Protein AF-A0A352FR05-F1 (afdb_monomer)

Radius of gyration: 22.82 Å; Cα contacts (8 Å, |Δi|>4): 458; chains: 1; bounding box: 53×56×54 Å

Structure (mmCIF, N/CA/C/O backbone):
data_AF-A0A352FR05-F1
#
_entry.id   AF-A0A352FR05-F1
#
loop_
_atom_site.group_PDB
_atom_site.id
_atom_site.type_symbol
_atom_site.label_atom_id
_atom_site.label_alt_id
_atom_site.label_comp_id
_atom_site.label_asym_id
_atom_site.label_entity_id
_atom_site.label_seq_id
_atom_site.pdbx_PDB_ins_code
_atom_site.Cartn_x
_atom_site.Cartn_y
_atom_site.Cartn_z
_atom_site.occupancy
_atom_site.B_iso_or_equiv
_atom_site.auth_seq_id
_atom_site.auth_comp_id
_atom_site.auth_asym_id
_atom_site.auth_atom_id
_atom_site.pdbx_PDB_model_num
ATOM 1 N N . LEU A 1 1 ? 4.596 3.441 -20.688 1.00 77.31 1 LEU A N 1
ATOM 2 C CA . LEU A 1 1 ? 4.984 4.802 -21.139 1.00 77.31 1 LEU A CA 1
ATOM 3 C C . LEU A 1 1 ? 4.687 5.046 -22.620 1.00 77.31 1 LEU A C 1
ATOM 5 O O . LEU A 1 1 ? 3.961 5.992 -22.896 1.00 77.31 1 LEU A O 1
ATOM 9 N N . TYR A 1 2 ? 5.143 4.184 -23.541 1.00 81.25 2 TYR A N 1
ATOM 10 C CA . TYR A 1 2 ? 4.888 4.305 -24.991 1.00 81.25 2 TYR A CA 1
ATOM 11 C C . TYR A 1 2 ? 3.415 4.518 -25.370 1.00 81.25 2 TYR A C 1
ATOM 13 O O . TYR A 1 2 ? 3.065 5.553 -25.927 1.00 81.25 2 TYR A O 1
ATOM 21 N N . ASN A 1 3 ? 2.528 3.599 -24.969 1.00 78.00 3 ASN A N 1
ATOM 22 C CA . ASN A 1 3 ? 1.094 3.670 -25.298 1.00 78.00 3 ASN A CA 1
ATOM 23 C C . ASN A 1 3 ? 0.387 4.922 -24.749 1.00 78.00 3 ASN A C 1
ATOM 25 O O . ASN A 1 3 ? -0.663 5.309 -25.255 1.00 78.00 3 ASN A O 1
ATOM 29 N N . ASN A 1 4 ? 0.958 5.548 -23.716 1.00 75.31 4 ASN A N 1
ATOM 30 C CA . ASN A 1 4 ? 0.415 6.756 -23.106 1.00 75.31 4 ASN A CA 1
ATOM 31 C C . ASN A 1 4 ? 1.085 8.033 -23.633 1.00 75.31 4 ASN A C 1
ATOM 33 O O . ASN A 1 4 ? 0.762 9.103 -23.136 1.00 75.31 4 ASN A O 1
ATOM 37 N N . GLY A 1 5 ? 2.003 7.945 -24.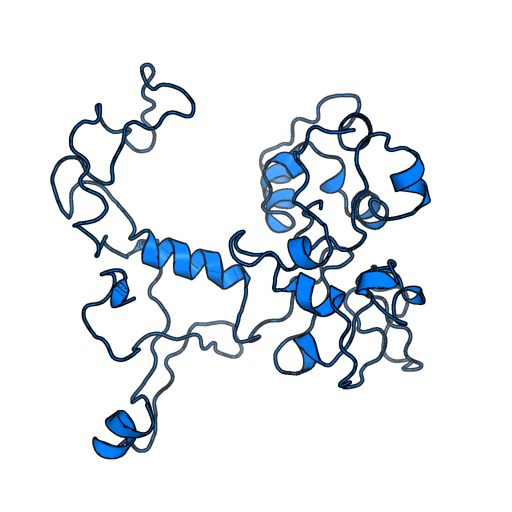604 1.00 77.06 5 GLY A N 1
ATOM 38 C CA . GLY A 1 5 ? 2.708 9.095 -25.180 1.00 77.06 5 GLY A CA 1
ATOM 39 C C . GLY A 1 5 ? 3.798 9.704 -24.290 1.00 77.06 5 GLY A C 1
ATOM 40 O O . GLY A 1 5 ? 4.388 10.705 -24.673 1.00 77.06 5 GLY A O 1
ATOM 41 N N . GLY A 1 6 ? 4.087 9.114 -23.125 1.00 78.00 6 GLY A N 1
ATOM 42 C CA . GLY A 1 6 ? 5.083 9.643 -22.181 1.00 78.00 6 GLY A CA 1
ATOM 43 C C . GLY A 1 6 ? 6.535 9.355 -22.579 1.00 78.00 6 GLY A C 1
ATOM 44 O O . GLY A 1 6 ? 7.446 10.029 -22.117 1.00 78.00 6 GLY A O 1
ATOM 45 N N . PHE A 1 7 ? 6.777 8.360 -23.440 1.00 84.94 7 PHE A N 1
ATOM 46 C CA . PHE A 1 7 ? 8.121 8.055 -23.940 1.00 84.94 7 PHE A CA 1
ATOM 47 C C . PHE A 1 7 ? 8.059 7.456 -25.353 1.00 84.94 7 PHE A C 1
ATOM 49 O O . PHE A 1 7 ? 7.277 6.529 -25.563 1.00 84.94 7 PHE A O 1
ATOM 56 N N . PRO A 1 8 ? 8.855 7.930 -26.329 1.00 85.06 8 PRO A N 1
ATOM 57 C CA . PRO A 1 8 ? 8.660 7.608 -27.747 1.00 85.06 8 PRO A CA 1
ATOM 58 C C . PRO A 1 8 ? 9.240 6.251 -28.186 1.00 85.06 8 PRO A C 1
ATOM 60 O O . PRO A 1 8 ? 9.286 5.963 -29.379 1.00 85.06 8 PRO A O 1
ATOM 63 N N . ILE A 1 9 ? 9.687 5.412 -27.250 1.00 87.50 9 ILE A N 1
ATOM 64 C CA . ILE A 1 9 ? 10.317 4.116 -27.533 1.00 87.50 9 ILE A CA 1
ATOM 65 C C . ILE A 1 9 ? 9.415 2.994 -27.025 1.00 87.50 9 ILE A C 1
ATOM 67 O O . ILE A 1 9 ? 8.914 3.060 -25.903 1.00 87.50 9 ILE A O 1
ATOM 71 N N . LYS A 1 10 ? 9.205 1.978 -27.871 1.00 85.56 10 LYS A N 1
ATOM 72 C CA . LYS A 1 10 ? 8.357 0.819 -27.564 1.00 85.56 10 LYS A CA 1
ATOM 73 C C . LYS A 1 10 ? 9.014 -0.141 -26.570 1.00 85.56 10 LYS A C 1
ATOM 75 O O . LYS A 1 10 ? 8.319 -0.657 -25.699 1.00 85.56 10 LYS A O 1
ATOM 80 N N . ASP A 1 11 ? 10.318 -0.364 -26.708 1.00 87.44 11 ASP A N 1
ATOM 81 C CA . ASP A 1 11 ? 11.090 -1.167 -25.761 1.00 87.44 11 ASP A CA 1
ATOM 82 C C . ASP A 1 11 ? 11.141 -0.460 -24.399 1.00 87.44 11 ASP A C 1
ATOM 84 O O . ASP A 1 11 ? 11.304 0.760 -24.310 1.00 87.44 11 ASP A O 1
ATOM 88 N N . THR A 1 12 ? 10.951 -1.228 -23.326 1.00 86.25 12 THR A N 1
ATOM 89 C CA . THR A 1 12 ? 10.914 -0.691 -21.966 1.00 86.25 12 THR A CA 1
ATOM 90 C C . THR A 1 12 ? 12.312 -0.264 -21.531 1.00 86.25 12 THR A C 1
ATOM 92 O O . THR A 1 12 ? 13.183 -1.108 -21.352 1.00 86.25 12 THR A O 1
ATOM 95 N N . ASN A 1 13 ? 12.497 1.036 -21.298 1.00 88.62 13 ASN A N 1
ATOM 96 C CA . ASN A 1 13 ? 13.756 1.594 -20.786 1.00 88.62 13 ASN A CA 1
ATOM 97 C C . ASN A 1 13 ? 13.711 1.935 -19.296 1.00 88.62 13 ASN A C 1
ATOM 99 O O . ASN A 1 13 ? 14.736 2.304 -18.737 1.00 88.62 13 ASN A O 1
ATOM 103 N N . PHE A 1 14 ? 12.541 1.860 -18.661 1.00 88.31 14 PHE A N 1
ATOM 104 C CA . PHE A 1 14 ? 12.373 2.267 -17.271 1.00 88.31 14 PHE A CA 1
ATOM 105 C C . PHE A 1 14 ? 11.938 1.098 -16.408 1.00 88.31 14 PHE A C 1
ATOM 107 O O . PHE A 1 14 ? 11.049 0.338 -16.793 1.00 88.31 14 PHE A O 1
ATOM 114 N N . GLY A 1 15 ? 12.550 0.987 -15.238 1.00 82.56 15 GLY A N 1
ATOM 115 C CA . GLY A 1 15 ? 12.246 -0.027 -14.243 1.00 82.56 15 GLY A CA 1
ATOM 116 C C . GLY A 1 15 ? 12.474 0.495 -12.833 1.00 82.56 15 GLY A C 1
ATOM 117 O O . GLY A 1 15 ? 12.731 1.682 -12.616 1.00 82.56 15 GLY A O 1
ATOM 118 N N . GLU A 1 16 ? 12.361 -0.412 -11.873 1.00 79.44 16 GLU A N 1
ATOM 119 C CA . GLU A 1 16 ? 12.564 -0.115 -10.461 1.00 79.44 16 GLU A CA 1
ATOM 120 C C . GLU A 1 16 ? 13.678 -0.999 -9.923 1.00 79.44 16 GLU A C 1
ATOM 122 O O . GLU A 1 16 ? 13.622 -2.224 -10.001 1.00 79.44 16 GLU A O 1
ATOM 127 N N . SER A 1 17 ? 14.723 -0.345 -9.432 1.00 83.19 17 SER A N 1
ATOM 128 C CA . SER A 1 17 ? 15.861 -0.965 -8.775 1.00 83.19 17 SER A CA 1
ATOM 129 C C . SER A 1 17 ? 16.435 0.040 -7.797 1.00 83.19 17 SER A C 1
ATOM 131 O O . SER A 1 17 ? 16.534 1.234 -8.103 1.00 83.19 17 SER A O 1
ATOM 133 N N . TYR A 1 18 ? 16.826 -0.453 -6.631 1.00 83.56 18 TYR A N 1
ATOM 134 C CA . TYR A 1 18 ? 17.282 0.372 -5.529 1.00 83.56 18 TYR A CA 1
ATOM 135 C C . TYR A 1 18 ? 18.554 -0.208 -4.927 1.00 83.56 18 TYR A C 1
ATOM 137 O O . TYR A 1 18 ? 18.727 -1.422 -4.836 1.00 83.56 18 TYR A O 1
ATOM 145 N N . SER A 1 19 ? 19.448 0.681 -4.511 1.00 86.19 19 SER A N 1
ATOM 146 C CA . SER A 1 19 ? 20.616 0.315 -3.725 1.00 86.19 19 SER A CA 1
ATOM 147 C C . SER A 1 19 ? 20.197 -0.144 -2.329 1.00 86.19 19 SER A C 1
ATOM 149 O O . SER A 1 19 ? 19.075 0.108 -1.889 1.00 86.19 19 SER A O 1
ATOM 151 N N . ALA A 1 20 ? 21.136 -0.714 -1.574 1.00 81.31 20 ALA A N 1
ATOM 152 C CA . ALA A 1 20 ? 20.924 -1.020 -0.157 1.00 81.31 20 ALA A CA 1
ATOM 153 C C . ALA A 1 20 ? 20.508 0.209 0.684 1.00 81.31 20 ALA A C 1
ATOM 155 O O . ALA A 1 20 ? 19.898 0.053 1.735 1.00 81.31 20 ALA A O 1
ATOM 156 N N . ASN A 1 21 ? 20.793 1.426 0.204 1.00 85.38 21 ASN A N 1
ATOM 157 C CA . ASN A 1 21 ? 20.420 2.683 0.857 1.00 85.38 21 ASN A CA 1
ATOM 158 C C . ASN A 1 21 ? 19.113 3.279 0.291 1.00 85.38 21 ASN A C 1
ATOM 160 O O . ASN A 1 21 ? 18.818 4.445 0.537 1.00 85.38 21 ASN A O 1
ATOM 164 N N . GLY A 1 22 ? 18.375 2.538 -0.543 1.00 80.19 22 GLY A N 1
ATOM 165 C CA . GLY A 1 22 ? 17.140 3.000 -1.186 1.00 80.19 22 GLY A CA 1
ATOM 166 C C . GLY A 1 22 ? 17.347 3.993 -2.335 1.00 80.19 22 GLY A C 1
ATOM 167 O O . GLY A 1 22 ? 16.379 4.537 -2.863 1.00 80.19 22 GLY A O 1
ATOM 168 N N . ALA A 1 23 ? 18.592 4.246 -2.754 1.00 87.56 23 ALA A N 1
ATOM 169 C CA . ALA A 1 23 ? 18.856 5.137 -3.881 1.00 87.56 23 ALA A CA 1
ATOM 170 C C . ALA A 1 23 ? 18.482 4.438 -5.198 1.00 87.56 23 ALA A C 1
ATOM 172 O O . ALA A 1 23 ? 18.858 3.279 -5.374 1.00 87.56 23 ALA A O 1
ATOM 173 N N . PRO A 1 24 ? 17.789 5.105 -6.135 1.00 86.00 24 PRO A N 1
ATOM 174 C CA . PRO A 1 24 ? 17.449 4.505 -7.419 1.00 86.00 24 PRO A CA 1
ATOM 175 C C . PRO A 1 24 ? 18.715 4.149 -8.212 1.00 86.00 24 PRO A C 1
ATOM 177 O O . PRO A 1 24 ? 19.681 4.914 -8.227 1.00 86.00 24 PRO A O 1
ATOM 180 N N . GLN A 1 25 ? 18.708 3.000 -8.882 1.00 89.94 25 GLN A N 1
ATOM 181 C CA . GLN A 1 25 ? 19.839 2.497 -9.664 1.00 89.94 25 GLN A CA 1
ATOM 182 C C . GLN A 1 25 ? 19.394 2.005 -11.038 1.00 89.94 25 GLN A C 1
ATOM 184 O O . GLN A 1 25 ? 18.281 1.507 -11.197 1.00 89.94 25 GLN A O 1
ATOM 189 N N . SER A 1 26 ? 20.291 2.111 -12.016 1.00 93.00 26 SER A N 1
ATOM 190 C CA . SER A 1 26 ? 20.104 1.491 -13.325 1.00 93.00 26 SER A CA 1
ATOM 191 C C . SER A 1 26 ? 20.546 0.030 -13.293 1.00 93.00 26 SER A C 1
ATOM 193 O O . SER A 1 26 ? 21.588 -0.305 -12.726 1.00 93.00 26 SER A O 1
ATOM 195 N N . LEU A 1 27 ? 19.783 -0.839 -13.948 1.00 91.81 27 LEU A N 1
ATOM 196 C CA . LEU A 1 27 ? 20.160 -2.225 -14.206 1.00 91.81 27 LEU A CA 1
ATOM 197 C C . LEU A 1 27 ? 20.747 -2.314 -15.610 1.00 91.81 27 LEU A C 1
ATOM 199 O O . LEU A 1 27 ? 20.107 -1.890 -16.567 1.00 91.81 27 LEU A O 1
ATOM 203 N N . VAL A 1 28 ? 21.946 -2.875 -15.754 1.00 94.94 28 VAL A N 1
ATOM 204 C CA . VAL A 1 28 ? 22.627 -3.006 -17.051 1.00 94.94 28 VAL A CA 1
ATOM 205 C C . VAL A 1 28 ? 22.877 -4.479 -17.345 1.00 94.94 28 VAL A C 1
ATOM 207 O O . VAL A 1 28 ? 23.493 -5.183 -16.548 1.00 94.94 28 VAL A O 1
ATOM 210 N N . GLN A 1 29 ? 22.420 -4.948 -18.505 1.00 93.94 29 GLN A N 1
ATOM 211 C CA . GLN A 1 29 ? 22.596 -6.332 -18.930 1.00 93.94 29 GLN A CA 1
ATOM 212 C C . GLN A 1 29 ? 24.017 -6.546 -19.468 1.00 93.94 29 GLN A C 1
ATOM 214 O O . GLN A 1 29 ? 24.437 -5.908 -20.438 1.00 93.94 29 GLN A O 1
ATOM 219 N N . ILE A 1 30 ? 24.760 -7.466 -18.851 1.00 94.81 30 ILE A N 1
ATOM 220 C CA . ILE A 1 30 ? 26.115 -7.841 -19.272 1.00 94.81 30 ILE A CA 1
ATOM 221 C C . ILE A 1 30 ? 26.188 -9.373 -19.390 1.00 94.81 30 ILE A C 1
ATOM 223 O O . ILE A 1 30 ? 25.919 -10.060 -18.404 1.00 94.81 30 ILE A O 1
ATOM 227 N N . PRO A 1 31 ? 26.545 -9.931 -20.566 1.00 95.19 31 PRO A N 1
ATOM 228 C CA . PRO A 1 31 ? 26.834 -9.242 -21.829 1.00 95.19 31 PRO A CA 1
ATOM 229 C C . PRO A 1 31 ? 25.576 -8.621 -22.454 1.00 95.19 31 PRO A C 1
ATOM 231 O O . PRO A 1 31 ? 24.458 -9.031 -22.146 1.00 95.19 31 PRO A O 1
ATOM 234 N N . GLN A 1 32 ? 25.764 -7.650 -23.353 1.00 96.62 32 GLN A N 1
ATOM 235 C CA . GLN A 1 32 ? 24.654 -7.023 -24.071 1.00 96.62 32 GLN A CA 1
ATOM 236 C C . GLN A 1 32 ? 23.891 -8.052 -24.924 1.00 96.62 32 GLN A C 1
ATOM 238 O O . GLN A 1 32 ? 24.523 -8.880 -25.586 1.00 96.62 32 GLN A O 1
ATOM 243 N N . PRO A 1 33 ? 22.547 -8.004 -24.941 1.00 95.75 33 PRO A N 1
ATOM 244 C CA . PRO A 1 33 ? 21.756 -8.990 -25.661 1.00 95.75 33 PRO A CA 1
ATOM 245 C C . PRO A 1 33 ? 21.842 -8.790 -27.177 1.00 95.75 33 PRO A C 1
ATOM 247 O O . PRO A 1 33 ? 21.852 -7.660 -27.681 1.00 95.75 33 PRO A O 1
ATOM 250 N N . THR A 1 34 ? 21.851 -9.899 -27.917 1.00 96.44 34 THR A N 1
ATOM 251 C CA . THR A 1 34 ? 21.795 -9.892 -29.384 1.00 96.44 34 THR A CA 1
ATOM 252 C C . THR A 1 34 ? 20.439 -9.385 -29.882 1.00 96.44 34 THR A C 1
ATOM 254 O O . THR A 1 34 ? 19.442 -9.386 -29.156 1.00 96.44 34 THR A O 1
ATOM 257 N N . PHE A 1 35 ? 20.363 -8.986 -31.155 1.00 94.38 35 PHE A N 1
ATOM 258 C CA . PHE A 1 35 ? 19.091 -8.590 -31.770 1.00 94.38 35 PHE A CA 1
ATOM 259 C C . PHE A 1 35 ? 18.027 -9.696 -31.677 1.00 94.38 35 PHE A C 1
ATOM 261 O O . PHE A 1 35 ? 16.870 -9.421 -31.368 1.00 94.38 35 PHE A O 1
ATOM 268 N N . GLU A 1 36 ? 18.420 -10.953 -31.893 1.00 96.38 36 GLU A N 1
ATOM 269 C CA . GLU A 1 36 ? 17.510 -12.095 -31.797 1.00 96.38 36 GLU A CA 1
ATOM 270 C C . GLU A 1 36 ? 16.991 -12.290 -30.367 1.00 96.38 36 GLU A C 1
ATOM 272 O O . GLU A 1 36 ? 15.796 -12.497 -30.168 1.00 96.38 36 GLU A O 1
ATOM 277 N N . GLN A 1 37 ? 17.854 -12.143 -29.360 1.00 95.69 37 GLN A N 1
ATOM 278 C CA . GLN A 1 37 ? 17.467 -12.209 -27.949 1.00 95.69 37 GLN A CA 1
ATOM 279 C C . GLN A 1 37 ? 16.479 -11.100 -27.563 1.00 95.69 37 GLN A C 1
ATOM 281 O O . GLN A 1 37 ? 15.477 -11.384 -26.906 1.00 95.69 37 GLN A O 1
ATOM 286 N N . LYS A 1 38 ? 16.710 -9.860 -28.013 1.00 93.38 38 LYS A N 1
ATOM 287 C CA . LYS A 1 38 ? 15.764 -8.749 -27.815 1.00 93.38 38 LYS A CA 1
ATOM 288 C C . LYS A 1 38 ? 14.419 -9.048 -28.476 1.00 93.38 38 LYS A C 1
ATOM 290 O O . LYS A 1 38 ? 13.382 -9.006 -27.825 1.00 93.38 38 LYS A O 1
ATOM 295 N N . ARG A 1 39 ? 14.440 -9.416 -29.761 1.00 92.06 39 ARG A N 1
ATOM 296 C CA . ARG A 1 39 ? 13.235 -9.608 -30.580 1.00 92.06 39 ARG A CA 1
ATOM 297 C C . ARG A 1 39 ? 12.398 -10.814 -30.156 1.00 92.06 39 ARG A C 1
ATOM 299 O O . ARG A 1 39 ? 11.177 -10.714 -30.140 1.00 92.06 39 ARG A O 1
ATOM 306 N N . ALA A 1 40 ? 13.033 -11.952 -29.881 1.00 95.38 40 ALA A N 1
ATOM 307 C CA . ALA A 1 40 ? 12.338 -13.217 -29.646 1.00 95.38 40 ALA A CA 1
ATOM 308 C C . ALA A 1 40 ? 12.083 -13.509 -28.161 1.00 95.38 40 ALA A C 1
ATOM 310 O O . ALA A 1 40 ? 11.147 -14.238 -27.847 1.00 95.38 40 ALA A O 1
ATOM 311 N N . LYS A 1 41 ? 12.909 -12.970 -27.252 1.00 94.19 41 LYS A N 1
ATOM 312 C CA . LYS A 1 41 ? 12.828 -13.248 -25.805 1.00 94.19 41 LYS A CA 1
ATOM 313 C C . LYS A 1 41 ? 12.554 -12.010 -24.952 1.00 94.19 41 LYS A C 1
ATOM 315 O O . LYS A 1 41 ? 12.392 -12.151 -23.747 1.00 94.19 41 LYS A O 1
ATOM 320 N N . GLY A 1 42 ? 12.532 -10.812 -25.543 1.00 91.88 42 GLY A N 1
ATOM 321 C CA . GLY A 1 42 ? 12.302 -9.568 -24.805 1.00 91.88 42 GLY A CA 1
ATOM 322 C C . GLY A 1 42 ? 13.422 -9.209 -23.826 1.00 91.88 42 GLY A C 1
ATOM 323 O O . GLY A 1 42 ? 13.176 -8.487 -22.86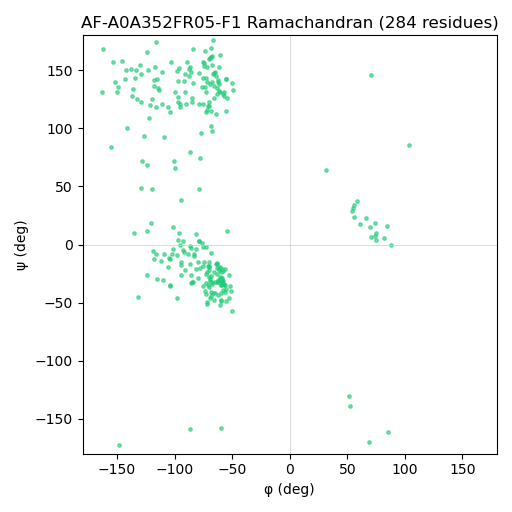6 1.00 91.88 42 GLY A O 1
ATOM 324 N N . ILE A 1 43 ? 14.643 -9.722 -24.026 1.00 93.75 43 ILE A N 1
ATOM 325 C CA . ILE A 1 43 ? 15.769 -9.419 -23.130 1.00 93.75 43 ILE A CA 1
ATOM 326 C C . ILE A 1 43 ? 16.174 -7.954 -23.319 1.00 93.75 43 ILE A C 1
ATOM 328 O O . ILE A 1 43 ? 16.527 -7.550 -24.426 1.00 93.75 43 ILE A O 1
ATOM 332 N N . LEU A 1 44 ? 16.146 -7.167 -22.244 1.00 93.31 44 LEU A N 1
ATOM 333 C CA . LEU A 1 44 ? 16.457 -5.736 -22.273 1.00 93.31 44 LEU A CA 1
ATOM 334 C C . LEU A 1 44 ? 17.965 -5.479 -22.135 1.00 93.31 44 LEU A C 1
ATOM 336 O O . LEU A 1 44 ? 18.682 -6.231 -21.481 1.00 93.31 44 LEU A O 1
ATOM 340 N N . SER A 1 45 ? 18.452 -4.401 -22.755 1.00 94.00 45 SER A N 1
ATOM 341 C CA . SER A 1 45 ? 19.854 -3.963 -22.628 1.00 94.00 45 SER A CA 1
ATOM 342 C C . SER A 1 45 ? 20.143 -3.288 -21.287 1.00 94.00 45 SER A C 1
ATOM 344 O O . SER A 1 45 ? 21.250 -3.414 -20.760 1.00 94.00 45 SER A O 1
ATOM 346 N N . PHE A 1 46 ? 19.171 -2.536 -20.775 1.00 94.44 46 PHE A N 1
ATOM 347 C CA . PHE A 1 46 ? 19.233 -1.836 -19.500 1.00 94.44 46 PHE A CA 1
ATOM 348 C C . PHE A 1 46 ? 17.821 -1.446 -19.039 1.00 94.44 46 PHE A C 1
ATOM 350 O O . PHE A 1 46 ? 16.870 -1.509 -19.820 1.00 94.44 46 PHE A O 1
ATOM 357 N N . LEU A 1 47 ? 17.715 -1.014 -17.787 1.00 92.62 47 LEU A N 1
ATOM 358 C CA . LEU A 1 47 ? 16.568 -0.321 -17.214 1.00 92.62 47 LEU A CA 1
ATOM 359 C C . LEU A 1 47 ? 17.079 0.841 -16.366 1.00 92.62 47 LEU A C 1
ATOM 361 O O . LEU A 1 47 ? 17.896 0.628 -15.475 1.00 92.62 47 LEU A O 1
ATOM 365 N N . ASP A 1 48 ? 16.571 2.040 -16.613 1.00 92.25 48 ASP A N 1
ATOM 366 C CA . ASP A 1 48 ? 16.823 3.215 -15.788 1.00 92.25 48 ASP A CA 1
ATOM 367 C C . ASP A 1 48 ? 15.692 3.437 -14.776 1.00 92.25 48 ASP A C 1
ATOM 369 O O . ASP A 1 48 ? 14.532 3.098 -15.037 1.00 92.25 48 ASP A O 1
ATOM 373 N N . PRO A 1 49 ? 15.980 4.053 -13.621 1.00 88.19 49 PRO A N 1
ATOM 374 C CA . PRO A 1 49 ? 14.927 4.481 -12.715 1.00 88.19 49 PRO A CA 1
ATOM 375 C C . PRO A 1 49 ? 14.053 5.562 -13.368 1.00 88.19 49 PRO A C 1
ATOM 377 O O . PRO A 1 49 ? 14.555 6.420 -14.098 1.00 88.19 49 PRO A O 1
ATOM 380 N N . LEU A 1 50 ? 12.739 5.572 -13.085 1.00 85.62 50 LEU A N 1
ATOM 381 C CA . LEU A 1 50 ? 11.892 6.660 -13.604 1.00 85.62 50 LEU A CA 1
ATOM 382 C C . LEU A 1 50 ? 12.385 8.020 -13.072 1.00 85.62 50 LEU A C 1
ATOM 384 O O . LEU A 1 50 ? 12.529 8.167 -11.850 1.00 85.62 50 LEU A O 1
ATOM 388 N N . PRO A 1 51 ? 12.559 9.026 -13.948 1.00 83.81 51 PRO A N 1
ATOM 389 C CA . PRO A 1 51 ? 12.884 10.387 -13.543 1.00 83.81 51 PRO A CA 1
ATOM 390 C C . PRO A 1 51 ? 11.762 10.964 -12.685 1.00 83.81 51 PRO A C 1
ATOM 392 O O . PRO A 1 51 ? 10.590 10.727 -12.965 1.00 83.81 51 PRO A O 1
ATOM 395 N N . ARG A 1 52 ? 12.121 11.737 -11.658 1.00 83.38 52 ARG A N 1
ATOM 396 C CA . ARG A 1 52 ? 11.200 12.427 -10.738 1.00 83.38 52 ARG A CA 1
ATOM 397 C C . ARG A 1 52 ? 10.116 13.204 -11.505 1.00 83.38 52 ARG A C 1
ATOM 399 O O . ARG A 1 52 ? 10.417 13.875 -12.492 1.00 83.38 52 ARG A O 1
ATOM 406 N N . TRP A 1 53 ? 8.849 13.067 -11.103 1.00 80.88 53 TRP A N 1
ATOM 407 C CA . TRP A 1 53 ? 7.713 13.648 -11.833 1.00 80.88 53 TRP A CA 1
ATOM 408 C C . TRP A 1 53 ? 7.828 15.176 -11.941 1.00 80.88 53 TRP A C 1
ATOM 410 O O . TRP A 1 53 ? 7.384 15.758 -12.931 1.00 80.88 53 TRP A O 1
ATOM 420 N N . GLU A 1 54 ? 8.483 15.817 -10.975 1.00 81.44 54 GLU A N 1
ATOM 421 C CA . GLU A 1 54 ? 8.701 17.260 -10.865 1.00 81.44 54 GLU A CA 1
ATOM 422 C C . GLU A 1 54 ? 9.455 17.845 -12.072 1.00 81.44 54 GLU A C 1
ATOM 424 O O . GLU A 1 54 ? 9.245 19.005 -12.421 1.00 81.44 54 GLU A O 1
ATOM 429 N N . ILE A 1 55 ? 10.303 17.045 -12.732 1.00 83.75 55 ILE A N 1
ATOM 430 C CA . ILE A 1 55 ? 11.074 17.459 -13.918 1.00 83.75 55 ILE A CA 1
ATOM 431 C C . ILE A 1 55 ? 10.473 16.959 -15.237 1.00 83.75 55 ILE A C 1
ATOM 433 O O . ILE A 1 55 ? 10.992 17.270 -16.309 1.00 83.75 55 ILE A O 1
ATOM 437 N N . SER A 1 56 ? 9.400 16.166 -15.181 1.00 79.50 56 SER A N 1
ATOM 438 C CA . SER A 1 56 ? 8.744 15.660 -16.389 1.00 79.50 56 SER A CA 1
ATOM 439 C C . SER A 1 56 ? 7.991 16.772 -17.122 1.00 79.50 56 SER A C 1
ATOM 441 O O . SER A 1 56 ? 7.545 17.746 -16.518 1.00 79.50 56 SER A O 1
ATOM 443 N N . GLN A 1 57 ? 7.844 16.611 -18.435 1.00 76.75 57 GLN A N 1
ATOM 444 C CA . GLN A 1 57 ? 7.020 17.468 -19.282 1.00 76.75 57 GLN A CA 1
ATOM 445 C C . GLN A 1 57 ? 5.907 16.617 -19.896 1.00 76.75 57 GLN A C 1
ATOM 447 O O . GLN A 1 57 ? 6.191 15.481 -20.276 1.00 76.75 57 GLN A O 1
ATOM 452 N N . PRO A 1 58 ? 4.670 17.130 -20.027 1.00 75.06 58 PRO A N 1
ATOM 453 C CA . PRO A 1 58 ? 3.568 16.366 -20.604 1.00 75.06 58 PRO A CA 1
ATOM 454 C C . PRO A 1 58 ? 3.897 15.829 -22.006 1.00 75.06 58 PRO A C 1
ATOM 456 O O . PRO A 1 58 ? 4.047 16.605 -22.948 1.00 75.06 58 PRO A O 1
ATOM 459 N N . GLY A 1 59 ? 3.979 14.504 -22.157 1.00 70.62 59 GLY A N 1
ATOM 460 C CA . GLY A 1 59 ? 4.207 13.848 -23.450 1.00 70.62 59 GLY A CA 1
ATOM 461 C C . GLY A 1 59 ? 2.920 13.632 -24.253 1.00 70.62 59 GLY A C 1
ATOM 462 O O . GLY A 1 59 ? 2.911 13.732 -25.481 1.00 70.62 59 GLY A O 1
ATOM 463 N N . ASN A 1 60 ? 1.791 13.400 -23.571 1.00 67.38 60 ASN A N 1
ATOM 464 C CA . ASN A 1 60 ? 0.495 13.186 -24.219 1.00 67.38 60 ASN A CA 1
ATOM 465 C C . ASN A 1 60 ? -0.243 14.497 -24.496 1.00 67.38 60 ASN A C 1
ATOM 467 O O . ASN A 1 60 ? -1.174 14.884 -23.792 1.00 67.38 60 ASN A O 1
ATOM 471 N N . VAL A 1 61 ? 0.164 15.166 -25.567 1.00 61.31 61 VAL A N 1
ATOM 472 C CA . VAL A 1 61 ? -0.477 16.400 -26.023 1.00 61.31 61 VAL A CA 1
ATOM 473 C C . VAL A 1 61 ? -1.895 16.172 -26.561 1.00 61.31 61 VAL A C 1
ATOM 475 O O . VAL A 1 61 ? -2.727 17.060 -26.474 1.00 61.31 61 VAL A O 1
ATOM 478 N N . LEU A 1 62 ? -2.231 14.986 -27.075 1.00 57.06 62 LEU A N 1
ATOM 479 C CA . LEU A 1 62 ? -3.491 14.781 -27.804 1.00 57.06 62 LEU A CA 1
ATOM 480 C C . LEU A 1 62 ? -4.701 14.458 -26.917 1.00 57.06 62 LEU A C 1
ATOM 482 O O . LEU A 1 62 ? -5.823 14.754 -27.315 1.00 57.06 62 LEU A O 1
ATOM 486 N N . ARG A 1 63 ? -4.508 13.878 -25.725 1.00 55.75 63 ARG A N 1
ATOM 487 C CA . ARG A 1 63 ? -5.623 13.527 -24.820 1.00 55.75 63 ARG A CA 1
ATOM 488 C C . ARG A 1 63 ? -6.155 14.689 -23.982 1.00 55.75 63 ARG A C 1
ATOM 490 O O . ARG A 1 63 ? -7.092 14.479 -23.224 1.00 55.75 63 ARG A O 1
ATOM 497 N N . VAL A 1 64 ? -5.544 15.875 -24.055 1.00 55.03 64 VAL A N 1
ATOM 498 C CA . VAL A 1 64 ? -5.760 16.905 -23.022 1.00 55.03 64 VAL A CA 1
ATOM 499 C C . VAL A 1 64 ? -6.002 18.321 -23.551 1.00 55.03 64 VAL A C 1
ATOM 501 O O . VAL A 1 64 ? -6.051 19.289 -22.786 1.00 55.03 64 VAL A O 1
ATOM 504 N N . PHE A 1 65 ? -6.204 18.441 -24.864 1.00 52.38 65 PHE A N 1
ATOM 505 C CA . PHE A 1 65 ? -6.669 19.664 -25.515 1.00 52.38 65 PHE A CA 1
ATOM 506 C C . PHE A 1 65 ? -8.171 19.595 -25.797 1.00 52.38 65 PHE A C 1
ATOM 508 O O . PHE A 1 65 ? -8.605 19.597 -26.948 1.00 52.38 65 PHE A O 1
ATOM 515 N N . GLU A 1 66 ? -8.976 19.562 -24.741 1.00 52.44 66 GLU A N 1
ATOM 516 C CA . GLU A 1 66 ? -10.384 19.929 -24.873 1.00 52.44 66 GLU A CA 1
ATOM 517 C C . GLU A 1 66 ? -10.476 21.454 -25.043 1.00 52.44 66 GLU A C 1
ATOM 519 O O . GLU A 1 66 ? -9.808 22.225 -24.345 1.00 52.44 66 GLU A O 1
ATOM 524 N N . ARG A 1 67 ? -11.237 21.908 -26.045 1.00 49.47 67 ARG A N 1
ATOM 525 C CA . ARG A 1 67 ? -11.483 23.338 -26.274 1.00 49.47 67 ARG A CA 1
ATOM 526 C C . ARG A 1 67 ? -12.498 23.842 -25.247 1.00 49.47 67 ARG A C 1
ATOM 528 O O . ARG A 1 67 ? -13.551 23.239 -25.115 1.00 49.47 67 ARG A O 1
ATOM 535 N N . GLY A 1 68 ? -12.224 25.009 -24.659 1.00 54.09 68 GLY A N 1
ATOM 536 C CA . GLY A 1 68 ? -13.191 25.763 -23.852 1.00 54.09 68 GLY A CA 1
ATOM 537 C C . GLY A 1 68 ? -12.950 25.649 -22.352 1.00 54.09 68 GLY A C 1
ATOM 538 O O . GLY A 1 68 ? -13.573 24.834 -21.704 1.00 54.09 68 GLY A O 1
ATOM 539 N N . GLY A 1 69 ? -12.071 26.494 -21.812 1.00 58.22 69 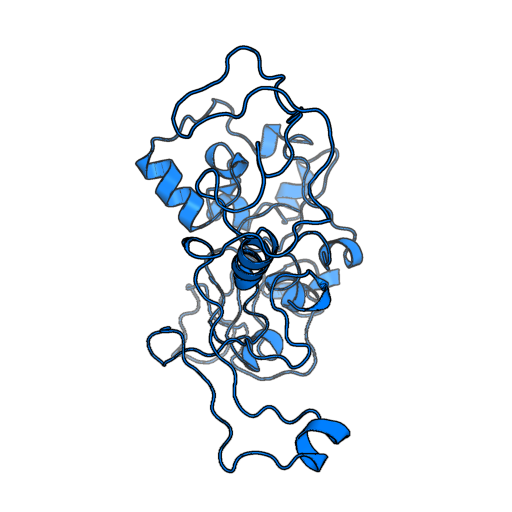GLY A N 1
ATOM 540 C CA . GLY A 1 69 ? -11.901 26.640 -20.367 1.00 58.22 69 GLY A CA 1
ATOM 541 C C . GLY A 1 69 ? -11.642 28.093 -19.981 1.00 58.22 69 GLY A C 1
ATOM 542 O O . GLY A 1 69 ? -11.079 28.859 -20.773 1.00 58.22 69 GLY A O 1
ATOM 543 N N . LYS A 1 70 ? -12.055 28.482 -18.770 1.00 63.16 70 LYS A N 1
ATOM 544 C CA . LYS A 1 70 ? -11.797 29.813 -18.183 1.00 63.16 70 LYS A CA 1
ATOM 545 C C . LYS A 1 70 ? -10.296 30.039 -17.887 1.00 63.16 70 LYS A C 1
ATOM 547 O O . LYS A 1 70 ? -9.454 29.150 -18.055 1.00 63.16 70 LYS A O 1
ATOM 552 N N . ARG A 1 71 ? -9.941 31.254 -17.434 1.00 65.75 71 ARG A N 1
ATOM 553 C CA . ARG A 1 71 ? -8.574 31.620 -17.005 1.00 65.75 71 ARG A CA 1
ATOM 554 C C . ARG A 1 71 ? -8.028 30.592 -16.002 1.00 65.75 71 ARG A C 1
ATOM 556 O O . ARG A 1 71 ? -8.736 30.107 -15.122 1.00 65.75 71 ARG A O 1
ATOM 563 N N . ARG A 1 72 ? -6.750 30.239 -16.141 1.00 64.88 72 ARG A N 1
ATOM 564 C CA . ARG A 1 72 ? -6.081 29.289 -15.242 1.00 64.88 72 ARG A CA 1
ATOM 565 C C . ARG A 1 72 ? -5.757 29.936 -13.902 1.00 64.88 72 ARG A C 1
ATOM 567 O O . ARG A 1 72 ? -5.360 31.096 -13.867 1.00 64.88 72 ARG A O 1
ATOM 574 N N . LEU A 1 73 ? -5.877 29.143 -12.836 1.00 64.56 73 LEU A N 1
ATOM 575 C CA . LEU A 1 73 ? -5.278 29.483 -11.549 1.00 64.56 73 LEU A CA 1
ATOM 576 C C . LEU A 1 73 ? -3.764 29.524 -11.714 1.00 64.56 73 LEU A C 1
ATOM 578 O O . LEU A 1 73 ? -3.172 28.609 -12.301 1.00 64.56 73 LEU A O 1
ATOM 582 N N . GLU A 1 74 ? -3.158 30.565 -11.170 1.00 63.81 74 GLU A N 1
ATOM 583 C CA . GLU A 1 74 ? -1.724 30.597 -10.936 1.00 63.81 74 GLU A CA 1
ATOM 584 C C . GLU A 1 74 ? -1.462 30.059 -9.532 1.00 63.81 74 GLU A C 1
ATOM 586 O O . GLU A 1 74 ? -2.289 30.211 -8.628 1.00 63.81 74 GLU A O 1
ATOM 591 N N . THR A 1 75 ? -0.332 29.376 -9.352 1.00 59.22 75 THR A N 1
ATOM 592 C CA . THR A 1 75 ? 0.068 28.891 -8.030 1.00 59.22 75 THR A CA 1
ATOM 593 C C . THR A 1 75 ? 0.084 30.074 -7.062 1.00 59.22 75 THR A C 1
ATOM 595 O O . THR A 1 75 ? 0.732 31.077 -7.344 1.00 59.22 75 THR A O 1
ATOM 598 N N . ALA A 1 76 ? -0.632 29.945 -5.941 1.00 60.03 76 ALA A N 1
ATOM 599 C CA . ALA A 1 76 ? -0.836 30.991 -4.932 1.00 60.03 76 ALA A CA 1
ATOM 600 C C . ALA A 1 76 ? -1.723 32.193 -5.338 1.00 60.03 76 ALA A C 1
ATOM 602 O O . ALA A 1 76 ? -1.758 33.183 -4.611 1.00 60.03 76 ALA A O 1
ATOM 603 N N . LEU A 1 77 ? -2.497 32.106 -6.429 1.00 69.38 77 LEU A N 1
ATOM 604 C CA . LEU A 1 77 ? -3.481 33.128 -6.807 1.00 69.38 77 LEU A CA 1
ATOM 605 C C . LEU A 1 77 ? -4.875 32.501 -7.022 1.00 69.38 77 LEU A C 1
ATOM 607 O O . LEU A 1 77 ? -5.163 32.022 -8.125 1.00 69.38 77 LEU A O 1
ATOM 611 N N . PRO A 1 78 ? -5.743 32.481 -5.989 1.00 67.44 78 PRO A N 1
ATOM 612 C CA . PRO A 1 78 ? -7.073 31.888 -6.094 1.00 67.44 78 PRO A CA 1
ATOM 613 C C . PRO A 1 78 ? -7.972 32.669 -7.064 1.00 67.44 78 PRO A C 1
ATOM 615 O O . PRO A 1 78 ? -7.883 33.891 -7.185 1.00 67.44 78 PRO A O 1
ATOM 618 N N . ASP A 1 79 ? -8.856 31.950 -7.752 1.00 71.88 79 ASP A N 1
ATOM 619 C CA . ASP A 1 79 ? -9.898 32.505 -8.609 1.00 71.88 79 ASP A CA 1
ATOM 620 C C . ASP A 1 79 ? -11.226 32.387 -7.871 1.00 71.88 79 ASP A C 1
ATOM 622 O O . ASP A 1 79 ? -11.704 31.291 -7.588 1.00 71.88 79 ASP A O 1
ATOM 626 N N . LYS A 1 80 ? -11.795 33.537 -7.527 1.00 75.88 80 LYS A N 1
ATOM 627 C CA . LYS A 1 80 ? -13.058 33.635 -6.794 1.00 75.88 80 LYS A CA 1
ATOM 628 C C . LYS A 1 80 ? -14.275 33.203 -7.622 1.00 75.88 80 LYS A C 1
ATOM 630 O O . LYS A 1 80 ? -15.321 32.942 -7.041 1.00 75.88 80 LYS A O 1
ATOM 635 N N . ASP A 1 81 ? -14.145 33.152 -8.949 1.00 73.44 81 ASP A N 1
ATOM 636 C CA . ASP A 1 81 ? -15.239 32.860 -9.880 1.00 73.44 81 ASP A CA 1
ATOM 637 C C . ASP A 1 81 ? -15.181 31.395 -10.384 1.00 73.44 81 ASP A C 1
ATOM 639 O O . ASP A 1 81 ? -15.805 31.037 -11.392 1.00 73.44 81 ASP A O 1
ATOM 643 N N . GLU A 1 82 ? -14.394 30.544 -9.711 1.00 70.38 82 GLU A N 1
ATOM 644 C CA . GLU A 1 82 ? -14.281 29.111 -9.986 1.00 70.38 82 GLU A CA 1
ATOM 645 C C . GLU A 1 82 ? -15.375 28.309 -9.274 1.00 70.38 82 GLU A C 1
ATOM 647 O O . GLU A 1 82 ? -15.534 28.370 -8.056 1.00 70.38 82 GLU A O 1
ATOM 652 N N . ASP A 1 83 ? -16.111 27.514 -10.051 1.00 67.56 83 ASP A N 1
ATOM 653 C CA . ASP A 1 83 ? -17.142 26.627 -9.528 1.00 67.56 83 ASP A CA 1
ATOM 654 C C . ASP A 1 83 ? -16.498 25.476 -8.735 1.00 67.56 83 ASP A C 1
ATOM 656 O O . ASP A 1 83 ? -15.732 24.668 -9.272 1.00 67.56 83 ASP A O 1
ATOM 660 N N . ALA A 1 84 ? -16.822 25.383 -7.442 1.00 63.56 84 ALA A N 1
ATOM 661 C CA . ALA A 1 84 ? -16.294 24.346 -6.560 1.00 63.56 84 ALA A CA 1
ATOM 662 C C . ALA A 1 84 ? -16.606 22.938 -7.103 1.00 63.56 84 ALA A C 1
ATOM 664 O O . ALA A 1 84 ? -17.749 22.613 -7.425 1.00 63.56 84 ALA A O 1
ATOM 665 N N . GLY A 1 85 ? -15.573 22.098 -7.217 1.00 55.41 85 GLY A N 1
ATOM 666 C CA . GLY A 1 85 ? -15.706 20.719 -7.702 1.00 55.41 85 GLY A CA 1
ATOM 667 C C . GLY A 1 85 ? -16.016 20.578 -9.198 1.00 55.41 85 GLY A C 1
ATOM 668 O O . GLY A 1 85 ? -16.226 19.459 -9.659 1.00 55.41 85 GLY A O 1
ATOM 669 N N . LYS A 1 86 ? -16.022 21.673 -9.976 1.00 58.44 86 LYS A N 1
ATOM 670 C CA . LYS A 1 86 ? -16.245 21.659 -11.433 1.00 58.44 86 LYS A CA 1
ATOM 671 C C . LYS A 1 86 ? -15.093 22.335 -12.189 1.00 58.44 86 LYS A C 1
ATOM 673 O O . LYS A 1 86 ? -15.277 23.405 -12.771 1.00 58.44 86 LYS A O 1
ATOM 678 N N . PRO A 1 87 ? -13.889 21.735 -12.196 1.00 57.84 87 PRO A N 1
ATOM 679 C CA . PRO A 1 87 ? -12.748 22.300 -12.905 1.00 57.84 87 PRO A CA 1
ATOM 680 C C . PRO A 1 87 ? -12.961 22.250 -14.429 1.00 57.84 87 PRO A C 1
ATOM 682 O O . PRO A 1 87 ? -12.749 21.227 -15.070 1.00 57.84 87 PRO A O 1
ATOM 685 N N . ASP A 1 88 ? -13.329 23.386 -15.024 1.00 58.50 88 ASP A N 1
ATOM 686 C CA . ASP A 1 88 ? -13.508 23.599 -16.475 1.00 58.50 88 ASP A CA 1
ATOM 687 C C . ASP A 1 88 ? -12.160 23.794 -17.209 1.00 58.50 88 ASP A C 1
ATOM 689 O O . ASP A 1 88 ? -11.888 24.791 -17.881 1.00 58.50 88 ASP A O 1
ATOM 693 N N . LYS A 1 89 ? -11.197 22.916 -16.923 1.00 63.53 89 LYS A N 1
ATOM 694 C CA . LYS A 1 89 ? -9.769 23.223 -17.049 1.00 63.53 89 LYS A CA 1
ATOM 695 C C . LYS A 1 89 ? -8.982 22.016 -17.601 1.00 63.53 89 LYS A C 1
ATOM 697 O O . LYS A 1 89 ? -8.541 21.185 -16.828 1.00 63.53 89 LYS A O 1
ATOM 702 N N . GLY A 1 90 ? -8.653 21.991 -18.909 1.00 58.75 90 GLY A N 1
ATOM 703 C CA . GLY A 1 90 ? -7.630 21.090 -19.539 1.00 58.75 90 GLY A CA 1
ATOM 704 C C . GLY A 1 90 ? -6.173 21.216 -18.995 1.00 58.75 90 GLY A C 1
ATOM 705 O O . GLY A 1 90 ? -5.984 21.744 -17.912 1.00 58.75 90 GLY A O 1
ATOM 706 N N . LEU A 1 91 ? -5.093 20.830 -19.691 1.00 55.50 91 LEU A N 1
ATOM 707 C CA . LEU A 1 91 ? -3.728 20.917 -19.087 1.00 55.50 91 LEU A CA 1
ATOM 708 C C . LEU A 1 91 ? -3.010 22.277 -19.231 1.00 55.50 91 LEU A C 1
ATOM 710 O O . LEU A 1 91 ? -2.248 22.656 -18.338 1.00 55.50 91 LEU A O 1
ATOM 714 N N . SER A 1 92 ? -3.227 23.015 -20.327 1.00 53.69 92 SER A N 1
ATOM 715 C CA . SER A 1 92 ? -2.469 24.238 -20.667 1.00 53.69 92 SER A CA 1
ATOM 716 C C . SER A 1 92 ? -3.331 25.290 -21.385 1.00 53.69 92 SER A C 1
ATOM 718 O O . SER A 1 92 ? -4.367 24.958 -21.960 1.00 53.69 92 SER A O 1
ATOM 720 N N . ALA A 1 93 ? -2.913 26.563 -21.330 1.00 51.53 93 ALA A N 1
ATOM 721 C CA . ALA A 1 93 ? -3.551 27.677 -22.040 1.00 51.53 93 ALA A CA 1
ATOM 722 C C . ALA A 1 93 ? -3.078 27.805 -23.501 1.00 51.53 93 ALA A C 1
ATOM 724 O O . ALA A 1 93 ? -3.868 28.211 -24.352 1.00 51.53 93 ALA A O 1
ATOM 725 N N . ARG A 1 94 ? -1.815 27.463 -23.809 1.00 48.62 94 ARG A N 1
ATOM 726 C CA . ARG A 1 94 ? -1.240 27.489 -25.168 1.00 48.62 94 ARG A CA 1
ATOM 727 C C . ARG A 1 94 ? -0.057 26.520 -25.288 1.00 48.62 94 ARG A C 1
ATOM 729 O O . ARG A 1 94 ? 1.093 26.926 -25.203 1.00 48.62 94 ARG A O 1
ATOM 736 N N . GLY A 1 95 ? -0.339 25.243 -25.543 1.00 51.47 95 GLY A N 1
ATOM 737 C CA . GLY A 1 95 ? 0.691 24.272 -25.935 1.00 51.47 95 GLY A CA 1
ATOM 738 C C . GLY A 1 95 ? 1.703 23.900 -24.840 1.00 51.47 95 GLY A C 1
ATOM 739 O O . GLY A 1 95 ? 1.505 24.179 -23.655 1.00 51.47 95 GLY A O 1
ATOM 740 N N . LEU A 1 96 ? 2.756 23.190 -25.255 1.00 52.47 96 LEU A N 1
ATOM 741 C CA . LEU A 1 96 ? 3.847 22.714 -24.399 1.00 52.47 96 LEU A CA 1
ATOM 742 C C . LEU A 1 96 ? 4.681 23.891 -23.860 1.00 52.47 96 LEU A C 1
ATOM 744 O O . LEU A 1 96 ? 4.977 24.823 -24.602 1.00 52.47 96 LEU A O 1
ATOM 748 N N . GLY A 1 97 ? 5.088 23.832 -22.588 1.00 52.84 97 GLY A N 1
ATOM 749 C CA . GLY A 1 97 ? 6.054 24.770 -21.993 1.00 52.84 97 GLY A CA 1
ATOM 750 C C . GLY A 1 97 ? 5.484 26.059 -21.386 1.00 52.84 97 GLY A C 1
ATOM 751 O O . GLY A 1 97 ? 6.248 26.855 -20.845 1.00 52.84 97 GLY A O 1
ATOM 752 N N . THR A 1 98 ? 4.166 26.286 -21.423 1.00 52.09 98 THR A N 1
ATOM 753 C CA . THR A 1 98 ? 3.538 27.401 -20.692 1.00 52.09 98 THR A CA 1
ATOM 754 C C . THR A 1 98 ? 3.013 26.915 -19.339 1.00 52.09 98 THR A C 1
ATOM 756 O O . THR A 1 98 ? 2.112 26.077 -19.311 1.00 52.09 98 THR A O 1
ATOM 759 N N . ALA A 1 99 ? 3.540 27.478 -18.244 1.00 57.97 99 ALA A N 1
ATOM 760 C CA . ALA A 1 99 ? 3.354 27.053 -16.846 1.00 57.97 99 ALA A CA 1
ATOM 761 C C . ALA A 1 99 ? 4.059 25.730 -16.468 1.00 57.97 99 ALA A C 1
ATOM 763 O O . ALA A 1 99 ? 4.142 24.800 -17.264 1.00 57.97 99 ALA A O 1
ATOM 764 N N . GLN A 1 100 ? 4.544 25.637 -15.221 1.00 55.94 100 GLN A N 1
ATOM 765 C CA . GLN A 1 100 ? 5.141 24.409 -14.677 1.00 55.94 100 GLN A CA 1
ATOM 766 C C . GLN A 1 100 ? 4.071 23.313 -14.606 1.00 55.94 100 GLN A C 1
ATOM 768 O O . GLN A 1 100 ? 3.095 23.424 -13.849 1.00 55.94 100 GLN A O 1
ATOM 773 N N . ARG A 1 101 ? 4.220 22.268 -15.422 1.00 67.62 101 ARG A N 1
ATOM 774 C CA . ARG A 1 101 ? 3.305 21.123 -15.466 1.00 67.62 101 ARG A CA 1
ATOM 775 C C . ARG A 1 101 ? 4.100 19.828 -15.530 1.00 67.62 101 ARG A C 1
ATOM 777 O O . ARG A 1 101 ? 5.034 19.718 -16.312 1.00 67.62 101 ARG A O 1
ATOM 784 N N . THR A 1 102 ? 3.687 18.873 -14.705 1.00 75.25 102 THR A N 1
ATOM 785 C CA . THR A 1 102 ? 4.183 17.496 -14.705 1.00 75.25 102 THR A CA 1
ATOM 786 C C . THR A 1 102 ? 3.379 16.650 -15.685 1.00 75.25 102 THR A C 1
ATOM 788 O O . THR A 1 102 ? 2.199 16.929 -15.920 1.00 75.25 102 THR A O 1
ATOM 791 N N . ASP A 1 103 ? 3.989 15.616 -16.258 1.00 78.31 103 ASP A N 1
ATOM 792 C CA . ASP A 1 103 ? 3.256 14.627 -17.037 1.00 78.31 103 ASP A CA 1
ATOM 793 C C . ASP A 1 103 ? 2.393 13.768 -16.091 1.00 78.31 103 ASP A C 1
ATOM 795 O O . ASP A 1 103 ? 2.942 13.073 -15.226 1.00 78.31 103 ASP A O 1
ATOM 799 N N . PRO A 1 104 ? 1.053 13.757 -16.241 1.00 73.94 104 PRO A N 1
ATOM 800 C CA . PRO A 1 104 ? 0.178 12.956 -15.388 1.00 73.94 104 PRO A CA 1
ATOM 801 C C . PRO A 1 104 ? 0.477 11.453 -15.465 1.00 73.94 104 PRO A C 1
ATOM 803 O O . PRO A 1 104 ? 0.192 10.734 -14.512 1.00 73.94 104 PRO A O 1
ATOM 806 N N . VAL A 1 105 ? 1.084 10.965 -16.551 1.00 78.44 105 VAL A N 1
ATOM 807 C CA . VAL A 1 105 ? 1.535 9.574 -16.673 1.00 78.44 105 VAL A CA 1
ATOM 808 C C . VAL A 1 105 ? 2.718 9.314 -15.745 1.00 78.44 105 VAL A C 1
ATOM 810 O O . VAL A 1 105 ? 2.713 8.311 -15.039 1.00 78.44 105 VAL A O 1
ATOM 813 N N . TYR A 1 106 ? 3.716 10.201 -15.707 1.00 81.38 106 TYR A N 1
ATOM 814 C CA . TYR A 1 106 ? 4.857 10.060 -14.795 1.00 81.38 106 TYR A CA 1
ATOM 815 C C . TYR A 1 106 ? 4.438 10.261 -13.339 1.00 81.38 106 TYR A C 1
ATOM 817 O O . TYR A 1 106 ? 4.856 9.489 -12.479 1.00 81.38 106 TYR A O 1
ATOM 825 N N . LEU A 1 107 ? 3.565 11.236 -13.068 1.00 78.75 107 LEU A N 1
ATOM 826 C CA . LEU A 1 107 ? 2.971 11.422 -11.746 1.00 78.75 107 LEU A CA 1
ATOM 827 C C . LEU A 1 107 ? 2.194 10.174 -11.313 1.00 78.75 107 LEU A C 1
ATOM 829 O O . LEU A 1 107 ? 2.386 9.693 -10.202 1.00 78.75 107 LEU A O 1
ATOM 833 N N . GLY A 1 108 ? 1.347 9.631 -12.191 1.00 75.38 108 GLY A N 1
ATOM 834 C CA . GLY A 1 108 ? 0.579 8.414 -11.942 1.00 75.38 108 GLY A CA 1
ATOM 835 C C . GLY A 1 108 ? 1.481 7.220 -11.652 1.00 75.38 108 GLY A C 1
ATOM 836 O O . GLY A 1 108 ? 1.306 6.579 -10.624 1.00 75.38 108 GLY A O 1
ATOM 837 N N . LEU A 1 109 ? 2.505 6.990 -12.483 1.00 76.88 109 LEU A N 1
ATOM 838 C CA . LEU A 1 109 ? 3.485 5.918 -12.279 1.00 76.88 109 LEU A CA 1
ATOM 839 C C . LEU A 1 109 ? 4.230 6.050 -10.949 1.00 76.88 109 LEU A C 1
ATOM 841 O O . LEU A 1 109 ? 4.541 5.045 -10.321 1.00 76.88 109 LEU A O 1
ATOM 845 N N . GLN A 1 110 ? 4.503 7.276 -10.502 1.00 74.94 110 GLN A N 1
ATOM 846 C CA . GLN A 1 110 ? 5.157 7.516 -9.217 1.00 74.94 110 GLN A CA 1
ATOM 847 C C . GLN A 1 110 ? 4.207 7.423 -8.030 1.00 74.94 110 GLN A C 1
ATOM 849 O O . GLN A 1 110 ? 4.635 7.011 -6.962 1.00 74.94 110 GLN A O 1
ATOM 854 N N . LYS A 1 111 ? 2.920 7.723 -8.209 1.00 67.12 111 LYS A N 1
ATOM 855 C CA . LYS A 1 111 ? 1.888 7.443 -7.204 1.00 67.12 111 LYS A CA 1
ATOM 856 C C . LYS A 1 111 ? 1.615 5.945 -7.084 1.00 67.12 111 LYS A C 1
ATOM 858 O O . LYS A 1 111 ? 1.436 5.451 -5.981 1.00 67.12 111 LYS A O 1
ATOM 863 N N . THR A 1 112 ? 1.681 5.193 -8.182 1.00 54.09 112 THR A N 1
ATOM 864 C CA . THR A 1 112 ? 1.627 3.725 -8.135 1.00 54.09 112 THR A CA 1
ATOM 865 C C . THR A 1 112 ? 2.862 3.097 -7.485 1.00 54.09 112 THR A C 1
ATOM 867 O O . THR A 1 112 ? 2.828 1.907 -7.221 1.00 54.09 112 THR A O 1
ATOM 870 N N . ARG A 1 113 ? 3.923 3.857 -7.161 1.00 52.34 113 ARG A N 1
ATOM 871 C CA . ARG A 1 113 ? 5.081 3.351 -6.391 1.00 52.34 113 ARG A CA 1
ATOM 872 C C . ARG A 1 113 ? 4.785 3.061 -4.930 1.00 52.34 113 ARG A C 1
ATOM 874 O O . ARG A 1 113 ? 5.560 2.338 -4.318 1.00 52.34 113 ARG A O 1
ATOM 881 N N . LEU A 1 114 ? 3.664 3.558 -4.398 1.00 52.28 114 LEU A N 1
ATOM 882 C CA . LEU A 1 114 ? 3.124 3.079 -3.120 1.00 52.28 114 LEU A CA 1
ATOM 883 C C . LEU A 1 114 ? 2.953 1.545 -3.119 1.00 52.28 114 LEU A C 1
ATOM 885 O O . LEU A 1 114 ? 3.041 0.920 -2.072 1.00 52.28 114 LEU A O 1
ATOM 889 N N . LEU A 1 115 ? 2.777 0.936 -4.302 1.00 57.47 115 LEU A N 1
ATOM 890 C CA . LEU A 1 115 ? 2.560 -0.498 -4.487 1.00 57.47 115 LEU A CA 1
ATOM 891 C C . LEU A 1 115 ? 3.814 -1.349 -4.258 1.00 57.47 115 LEU A C 1
ATOM 893 O O . LEU A 1 115 ? 3.659 -2.538 -3.999 1.00 57.47 115 LEU A O 1
ATOM 897 N N . ASP A 1 116 ? 5.017 -0.776 -4.427 1.00 68.75 116 ASP A N 1
ATOM 898 C CA . ASP A 1 116 ? 6.275 -1.525 -4.568 1.00 68.75 116 ASP A CA 1
ATOM 899 C C . ASP A 1 116 ? 6.040 -2.886 -5.264 1.00 68.75 116 ASP A C 1
ATOM 901 O O . ASP A 1 116 ? 6.163 -3.947 -4.650 1.00 68.75 116 ASP A O 1
ATOM 905 N N . PRO A 1 117 ? 5.601 -2.887 -6.537 1.00 65.19 117 PRO A N 1
ATOM 906 C CA . PRO A 1 117 ? 5.114 -4.099 -7.209 1.00 65.19 117 PRO A CA 1
ATOM 907 C C . PRO A 1 117 ? 6.199 -5.171 -7.352 1.00 65.19 117 PRO A C 1
ATOM 909 O O . PRO A 1 117 ? 5.920 -6.349 -7.559 1.00 65.19 117 PRO A O 1
ATOM 912 N N . THR A 1 118 ? 7.451 -4.742 -7.266 1.00 72.56 118 THR A N 1
ATOM 913 C CA . THR A 1 118 ? 8.660 -5.560 -7.253 1.00 72.56 118 THR A CA 1
ATOM 914 C C . THR A 1 118 ? 9.002 -6.126 -5.877 1.00 72.56 118 THR A C 1
ATOM 916 O O . THR A 1 118 ? 9.878 -6.982 -5.786 1.00 72.56 118 THR A O 1
ATOM 919 N N . LEU A 1 119 ? 8.316 -5.670 -4.826 1.00 81.50 119 LEU A N 1
ATOM 920 C CA . LEU A 1 119 ? 8.519 -6.052 -3.433 1.00 81.50 119 LEU A CA 1
ATOM 921 C C . LEU A 1 119 ? 9.962 -5.760 -2.978 1.00 81.50 119 LEU A C 1
ATOM 923 O O . LEU A 1 119 ? 10.567 -6.536 -2.251 1.00 81.50 119 LEU A O 1
ATOM 927 N N . ASN A 1 120 ? 10.559 -4.661 -3.435 1.00 79.19 120 ASN A N 1
ATOM 928 C CA . ASN A 1 120 ? 11.914 -4.249 -3.069 1.00 79.19 120 ASN A CA 1
ATOM 929 C C . ASN A 1 120 ? 12.014 -3.728 -1.623 1.00 79.19 120 ASN A C 1
ATOM 931 O O . ASN A 1 120 ? 13.090 -3.763 -1.025 1.00 79.19 120 ASN A O 1
ATOM 935 N N . PHE A 1 121 ? 10.909 -3.259 -1.054 1.00 81.62 121 PHE A N 1
ATOM 936 C CA . PHE A 1 121 ? 10.804 -2.626 0.250 1.00 81.62 121 PHE A CA 1
ATOM 937 C C . PHE A 1 121 ? 9.922 -3.437 1.197 1.00 81.62 121 PHE A C 1
ATOM 939 O O . PHE A 1 121 ? 9.011 -4.173 0.801 1.00 81.62 121 PHE A O 1
ATOM 946 N N . LEU A 1 122 ? 10.201 -3.286 2.491 1.00 86.31 122 LEU A N 1
ATOM 947 C CA . LEU A 1 122 ? 9.294 -3.748 3.535 1.00 86.31 122 LEU A CA 1
ATOM 948 C C . LEU A 1 122 ? 7.958 -3.002 3.417 1.00 86.31 122 LEU A C 1
ATOM 950 O O . LEU A 1 122 ? 7.916 -1.874 2.924 1.00 86.31 122 LEU A O 1
ATOM 954 N N . GLY A 1 123 ? 6.874 -3.633 3.874 1.00 84.44 123 GLY A N 1
ATOM 955 C CA . GLY A 1 123 ? 5.626 -2.906 4.102 1.00 84.44 123 GLY A CA 1
ATOM 956 C C . GLY A 1 123 ? 5.826 -1.800 5.138 1.00 84.44 123 GLY A C 1
ATOM 957 O O . GLY A 1 123 ? 6.804 -1.823 5.893 1.00 84.44 123 GLY A O 1
ATOM 958 N N . THR A 1 124 ? 4.893 -0.853 5.194 1.00 83.44 124 THR A N 1
ATOM 959 C CA . THR A 1 124 ? 4.914 0.202 6.217 1.00 83.44 124 THR A CA 1
ATOM 960 C C . THR A 1 124 ? 4.839 -0.398 7.621 1.00 83.44 124 THR A C 1
ATOM 962 O O . THR A 1 124 ? 5.553 0.065 8.507 1.00 83.44 124 THR A O 1
ATOM 965 N N . ASN A 1 125 ? 4.095 -1.505 7.794 1.00 89.25 125 ASN A N 1
ATOM 966 C CA . ASN A 1 125 ? 4.005 -2.273 9.042 1.00 89.25 125 ASN A CA 1
ATOM 967 C C . ASN A 1 125 ? 3.583 -1.411 10.249 1.00 89.25 125 ASN A C 1
ATOM 969 O O . ASN A 1 125 ? 3.988 -1.669 11.382 1.00 89.25 125 ASN A O 1
ATOM 973 N N . ASP A 1 126 ? 2.780 -0.381 10.004 1.00 86.44 126 ASP A N 1
ATOM 974 C CA . ASP A 1 126 ? 2.413 0.664 10.959 1.00 86.44 126 ASP A CA 1
ATOM 975 C C . ASP A 1 126 ? 0.912 0.690 11.285 1.00 86.44 126 ASP A C 1
ATOM 977 O O . ASP A 1 126 ? 0.506 1.344 12.242 1.00 86.44 126 ASP A O 1
ATOM 981 N N . HIS A 1 127 ? 0.089 -0.080 10.572 1.00 89.00 127 HIS A N 1
ATOM 982 C CA . HIS A 1 127 ? -1.344 -0.217 10.835 1.00 89.00 127 HIS A CA 1
ATOM 983 C C . HIS A 1 127 ? -1.723 -1.678 11.063 1.00 89.00 127 HIS A C 1
ATOM 985 O O . HIS A 1 127 ? -1.123 -2.600 10.503 1.00 89.00 127 HIS A O 1
ATOM 991 N N . ALA A 1 128 ? -2.753 -1.897 11.881 1.00 89.75 128 ALA A N 1
ATOM 992 C CA . ALA A 1 128 ? -3.318 -3.226 12.030 1.00 89.75 128 ALA A CA 1
ATOM 993 C C . ALA A 1 128 ? -3.916 -3.709 10.706 1.00 89.75 128 ALA A C 1
ATOM 995 O O . ALA A 1 128 ? -4.702 -3.020 10.055 1.00 89.75 128 ALA A O 1
ATOM 996 N N . GLY A 1 129 ? -3.531 -4.918 10.314 1.00 90.00 129 GLY A N 1
ATOM 997 C CA . GLY A 1 129 ? -3.883 -5.471 9.015 1.00 90.00 129 GLY A CA 1
ATOM 998 C C . GLY A 1 129 ? -3.012 -5.034 7.843 1.00 90.00 129 GLY A C 1
ATOM 999 O O . GLY A 1 129 ? -3.310 -5.440 6.723 1.00 90.00 129 GLY A O 1
ATOM 1000 N N . ASP A 1 130 ? -1.938 -4.276 8.085 1.00 89.69 130 ASP A N 1
ATOM 1001 C CA . ASP A 1 130 ? -1.002 -3.797 7.059 1.00 89.69 130 ASP A CA 1
ATOM 1002 C C . ASP A 1 130 ? 0.431 -4.303 7.292 1.00 89.69 130 ASP A C 1
ATOM 1004 O O . ASP A 1 130 ? 1.400 -3.538 7.298 1.00 89.69 130 ASP A O 1
ATOM 1008 N N . TYR A 1 131 ? 0.582 -5.609 7.546 1.00 92.19 131 TYR A N 1
ATOM 1009 C CA . TYR A 1 131 ? 1.890 -6.194 7.834 1.00 92.19 131 TYR A CA 1
ATOM 1010 C C . TYR A 1 131 ? 2.412 -7.122 6.738 1.00 92.19 131 TYR A C 1
ATOM 1012 O O . TYR A 1 131 ? 1.841 -8.178 6.444 1.00 92.19 131 TYR A O 1
ATOM 1020 N N . ARG A 1 132 ? 3.580 -6.783 6.190 1.00 92.19 132 ARG A N 1
ATOM 1021 C CA . ARG A 1 132 ? 4.320 -7.621 5.242 1.00 92.19 132 ARG A CA 1
ATOM 1022 C C . ARG A 1 132 ? 5.822 -7.362 5.268 1.00 92.19 132 ARG A C 1
ATOM 1024 O O . ARG A 1 132 ? 6.309 -6.274 5.579 1.00 92.19 132 ARG A O 1
ATOM 1031 N N . SER A 1 133 ? 6.556 -8.373 4.818 1.00 92.19 133 SER A N 1
ATOM 1032 C CA . SER A 1 133 ? 7.977 -8.260 4.488 1.00 92.19 133 SER A CA 1
ATOM 1033 C C . SER A 1 133 ? 8.170 -7.782 3.032 1.00 92.19 133 SER A C 1
ATOM 1035 O O . SER A 1 133 ? 7.269 -7.179 2.442 1.00 92.19 133 SER A O 1
ATOM 1037 N N . SER A 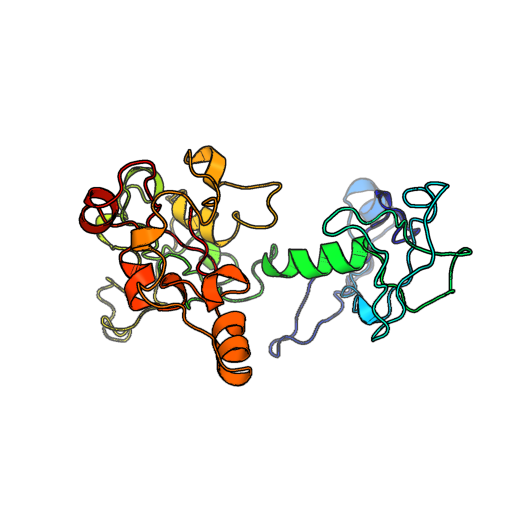1 134 ? 9.345 -8.038 2.458 1.00 89.25 134 SER A N 1
ATOM 1038 C CA . SER A 1 134 ? 9.724 -7.735 1.075 1.00 89.25 134 SER A CA 1
ATOM 1039 C C . SER A 1 134 ? 10.008 -9.023 0.282 1.00 89.25 134 SER A C 1
ATOM 1041 O O . SER A 1 134 ? 9.967 -10.132 0.811 1.00 89.25 134 SER A O 1
ATOM 1043 N N . GLY A 1 135 ? 10.253 -8.910 -1.017 1.00 89.25 135 GLY A N 1
ATOM 1044 C CA . GLY A 1 135 ? 10.603 -10.000 -1.921 1.00 89.25 135 GLY A CA 1
ATOM 1045 C C . GLY A 1 135 ? 9.624 -11.172 -1.860 1.00 89.25 135 GLY A C 1
ATOM 1046 O O . GLY A 1 135 ? 8.413 -11.006 -1.745 1.00 89.25 135 GLY A O 1
ATOM 1047 N N . CYS A 1 136 ? 10.160 -12.393 -1.894 1.00 91.25 136 CYS A N 1
ATOM 1048 C CA . CYS A 1 136 ? 9.340 -13.604 -1.815 1.00 91.25 136 CYS A CA 1
ATOM 1049 C C . CYS A 1 136 ? 8.574 -13.709 -0.483 1.00 91.25 136 CYS A C 1
ATOM 1051 O O . CYS A 1 136 ? 7.472 -14.257 -0.446 1.00 91.25 136 CYS A O 1
ATOM 1053 N N . THR A 1 137 ? 9.130 -13.196 0.619 1.00 94.06 137 THR A N 1
ATOM 1054 C CA . THR A 1 137 ? 8.508 -13.305 1.946 1.00 94.06 137 THR A CA 1
ATOM 1055 C C . THR A 1 137 ? 7.326 -12.358 2.118 1.00 94.06 137 THR A C 1
ATOM 1057 O O . THR A 1 137 ? 6.482 -12.635 2.964 1.00 94.06 137 THR A O 1
ATOM 1060 N N . ALA A 1 138 ? 7.193 -11.311 1.296 1.00 91.44 138 ALA A N 1
ATOM 1061 C CA . ALA A 1 138 ? 6.038 -10.411 1.324 1.00 91.44 138 ALA A CA 1
ATOM 1062 C C . ALA A 1 138 ? 4.699 -11.143 1.122 1.00 91.44 138 ALA A C 1
ATOM 1064 O O . ALA A 1 138 ? 3.699 -10.776 1.736 1.00 91.44 138 ALA A O 1
ATOM 1065 N N . CYS A 1 139 ? 4.687 -12.192 0.294 1.00 90.94 139 CYS A N 1
ATOM 1066 C CA . CYS A 1 139 ? 3.507 -13.029 0.071 1.00 90.94 139 CYS A CA 1
ATOM 1067 C C . CYS A 1 139 ? 3.598 -14.373 0.802 1.00 90.94 139 CYS A C 1
ATOM 1069 O O . CYS A 1 139 ? 2.589 -14.891 1.270 1.00 90.94 139 CYS A O 1
ATOM 1071 N N . HIS A 1 140 ? 4.795 -14.961 0.890 1.00 94.88 140 HIS A N 1
ATOM 1072 C CA . HIS A 1 140 ? 4.952 -16.338 1.359 1.00 94.88 140 HIS A CA 1
ATOM 1073 C C . HIS A 1 140 ? 5.217 -16.484 2.858 1.00 94.88 140 HIS A C 1
ATOM 1075 O O . HIS A 1 140 ? 5.256 -17.615 3.336 1.00 94.88 140 HIS A O 1
ATOM 1081 N N . VAL A 1 141 ? 5.384 -15.396 3.610 1.00 95.44 141 VAL A N 1
ATOM 1082 C CA . VAL A 1 141 ? 5.467 -15.425 5.076 1.00 95.44 141 VAL A CA 1
ATOM 1083 C C . VAL A 1 141 ? 4.276 -14.657 5.633 1.00 95.44 141 VAL A C 1
ATOM 1085 O O . VAL A 1 141 ? 4.112 -13.474 5.357 1.00 95.44 141 VAL A O 1
ATOM 1088 N N . ILE A 1 142 ? 3.430 -15.347 6.396 1.00 95.62 142 ILE A N 1
ATOM 1089 C CA . ILE A 1 142 ? 2.109 -14.825 6.761 1.00 95.62 142 ILE A CA 1
ATOM 1090 C C . ILE A 1 142 ? 2.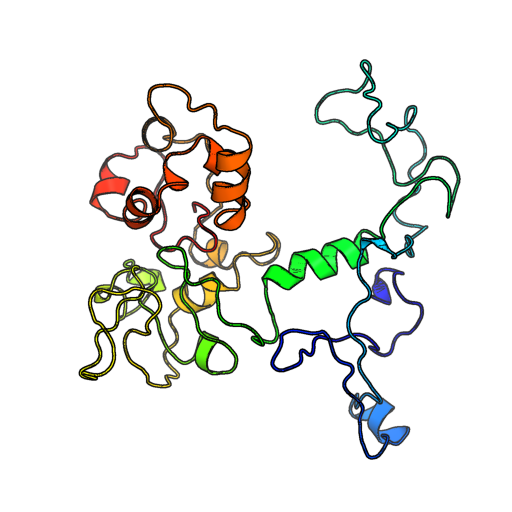164 -14.043 8.065 1.00 95.62 142 ILE A C 1
ATOM 1092 O O . ILE A 1 142 ? 2.679 -14.521 9.084 1.00 95.62 142 ILE A O 1
ATOM 1096 N N . TYR A 1 143 ? 1.570 -12.858 8.026 1.00 95.19 143 TYR A N 1
ATOM 1097 C CA . TYR A 1 143 ? 1.362 -11.994 9.176 1.00 95.19 143 TYR A CA 1
ATOM 1098 C C . TYR A 1 143 ? -0.093 -12.064 9.652 1.00 95.19 143 TYR A C 1
ATOM 1100 O O . TYR A 1 143 ? -1.002 -12.439 8.911 1.00 95.19 143 TYR A O 1
ATOM 1108 N N . ALA A 1 144 ? -0.300 -11.729 10.924 1.00 94.62 144 ALA A N 1
ATOM 1109 C CA . ALA A 1 144 ? -1.628 -11.607 11.508 1.00 94.62 144 ALA A CA 1
ATOM 1110 C C . ALA A 1 144 ? -2.238 -10.282 11.045 1.00 94.62 144 ALA A C 1
ATOM 1112 O O . ALA A 1 144 ? -1.926 -9.244 11.627 1.00 94.62 144 ALA A O 1
ATOM 1113 N N . ASN A 1 145 ? -3.052 -10.330 9.986 1.00 93.31 145 ASN A N 1
ATOM 1114 C CA . ASN A 1 145 ? -3.590 -9.140 9.323 1.00 93.31 145 ASN A CA 1
ATOM 1115 C C . ASN A 1 145 ? -5.119 -9.016 9.346 1.00 93.31 145 ASN A C 1
ATOM 1117 O O . ASN A 1 145 ? -5.648 -7.973 8.984 1.00 93.31 145 ASN A O 1
ATOM 1121 N N . ASP A 1 146 ? -5.841 -10.066 9.721 1.00 93.62 146 ASP A N 1
ATOM 1122 C CA . ASP A 1 146 ? -7.299 -10.083 9.615 1.00 93.62 146 ASP A CA 1
ATOM 1123 C C . ASP A 1 146 ? -7.861 -11.210 10.485 1.00 93.62 146 ASP A C 1
ATOM 1125 O O . ASP A 1 146 ? -7.379 -12.344 10.415 1.00 93.62 146 ASP A O 1
ATOM 1129 N N . ARG A 1 147 ? -8.863 -10.903 11.311 1.00 94.44 147 ARG A N 1
ATOM 1130 C CA . ARG A 1 147 ? -9.606 -11.866 12.136 1.00 94.44 147 ARG A CA 1
ATOM 1131 C C . ARG A 1 147 ? -10.697 -12.606 11.367 1.00 94.44 147 ARG A C 1
ATOM 1133 O O . ARG A 1 147 ? -11.118 -13.676 11.812 1.00 94.44 147 ARG A O 1
ATOM 1140 N N . ASP A 1 148 ? -11.176 -12.077 10.244 1.00 92.12 148 ASP A N 1
ATOM 1141 C CA . ASP A 1 148 ? -12.247 -12.696 9.471 1.00 92.12 148 ASP A CA 1
ATOM 1142 C C . ASP A 1 148 ? -11.734 -13.941 8.742 1.00 92.12 148 ASP A C 1
ATOM 1144 O O . ASP A 1 148 ? -10.910 -13.881 7.825 1.00 92.12 148 ASP A O 1
ATOM 1148 N N . VAL A 1 149 ? -12.240 -15.109 9.136 1.00 91.81 149 VAL A N 1
ATOM 1149 C CA . VAL A 1 149 ? -11.856 -16.411 8.569 1.00 91.81 149 VAL A CA 1
ATOM 1150 C C . VAL A 1 149 ? -12.158 -16.541 7.073 1.00 91.81 149 VAL A C 1
ATOM 1152 O O . VAL A 1 149 ? -11.558 -17.383 6.404 1.00 91.81 149 VAL A O 1
ATOM 1155 N N . ARG A 1 150 ? -13.055 -15.714 6.520 1.00 90.44 150 ARG A N 1
ATOM 1156 C CA . ARG A 1 150 ? -13.378 -15.706 5.084 1.00 90.44 150 ARG A CA 1
ATOM 1157 C C . ARG A 1 150 ? -12.209 -15.210 4.239 1.00 90.44 150 ARG A C 1
ATOM 1159 O O . ARG A 1 150 ? -12.031 -15.686 3.121 1.00 90.44 150 ARG A O 1
ATOM 1166 N N . HIS A 1 151 ? -11.399 -14.299 4.773 1.00 90.44 151 HIS A N 1
ATOM 1167 C CA . HIS A 1 151 ? -10.277 -13.686 4.056 1.00 90.44 151 HIS A CA 1
ATOM 1168 C C . HIS A 1 151 ? -8.921 -14.148 4.597 1.00 90.44 151 HIS A C 1
ATOM 1170 O O . HIS A 1 151 ? -7.967 -14.267 3.828 1.00 90.44 151 HIS A O 1
ATOM 1176 N N . SER A 1 152 ? -8.847 -14.462 5.894 1.00 92.56 152 SER A N 1
ATOM 1177 C CA . SER A 1 152 ? -7.646 -14.939 6.596 1.00 92.56 152 SER A CA 1
ATOM 1178 C C . SER A 1 152 ? -7.502 -16.466 6.628 1.00 92.56 152 SER A C 1
ATOM 1180 O O . SER A 1 152 ? -6.476 -16.989 7.071 1.00 92.56 152 SER A O 1
ATOM 1182 N N . ALA A 1 153 ? -8.507 -17.210 6.155 1.00 90.75 153 ALA A N 1
ATOM 1183 C CA . ALA A 1 153 ? -8.572 -18.664 6.270 1.00 90.75 153 ALA A CA 1
ATOM 1184 C C . ALA A 1 153 ? -8.359 -19.124 7.731 1.00 90.75 153 ALA A C 1
ATOM 1186 O O . ALA A 1 153 ? -8.986 -18.624 8.661 1.00 90.75 153 ALA A O 1
ATOM 1187 N N . PHE A 1 154 ? -7.463 -20.085 7.961 1.00 91.94 154 PHE A N 1
ATOM 1188 C CA . PHE A 1 154 ? -7.149 -20.600 9.299 1.00 91.94 154 PHE A CA 1
ATOM 1189 C C . PHE A 1 154 ? -6.208 -19.688 10.110 1.00 91.94 154 PHE A C 1
ATOM 1191 O O . PHE A 1 154 ? -5.833 -20.051 11.225 1.00 91.94 154 PHE A O 1
ATOM 1198 N N . TYR A 1 155 ? -5.820 -18.522 9.580 1.00 95.19 155 TYR A N 1
ATOM 1199 C CA . TYR A 1 155 ? -4.998 -17.544 10.294 1.00 95.19 155 TYR A CA 1
ATOM 1200 C C . TYR A 1 155 ? -5.815 -16.538 11.115 1.00 95.19 155 TYR A C 1
ATOM 1202 O O . TYR A 1 155 ? -5.216 -15.834 11.920 1.00 95.19 155 TYR A O 1
ATOM 1210 N N . GLY A 1 156 ? -7.150 -16.502 10.999 1.00 94.31 156 GLY A N 1
ATOM 1211 C CA . GLY A 1 156 ? -7.991 -15.509 11.690 1.00 94.31 156 GLY A CA 1
ATOM 1212 C C . GLY A 1 156 ? -7.857 -15.498 13.215 1.00 94.31 156 GLY A C 1
ATOM 1213 O O . GLY A 1 156 ? -7.889 -14.445 13.849 1.00 94.31 156 GLY A O 1
ATOM 1214 N N . ALA A 1 157 ? -7.577 -16.658 13.819 1.00 93.81 157 ALA A N 1
ATOM 1215 C CA . ALA A 1 157 ? -7.293 -16.759 15.253 1.00 93.81 157 ALA A CA 1
ATOM 1216 C C . ALA A 1 157 ? -6.026 -15.992 15.681 1.00 93.81 157 ALA A C 1
ATOM 1218 O O . ALA A 1 157 ? -5.832 -15.742 16.870 1.00 93.81 157 ALA A O 1
ATOM 1219 N N . ALA A 1 158 ? -5.156 -15.624 14.733 1.00 95.06 158 ALA A N 1
ATOM 1220 C CA . ALA A 1 158 ? -3.944 -14.876 15.019 1.00 95.06 158 ALA A CA 1
ATOM 1221 C C . ALA A 1 158 ? -4.175 -13.369 15.222 1.00 95.06 158 ALA A C 1
ATOM 1223 O O . ALA A 1 158 ? -3.304 -12.693 15.772 1.00 95.06 158 ALA A O 1
ATOM 1224 N N . GLY A 1 159 ? -5.344 -12.851 14.835 1.00 94.50 159 GLY A N 1
ATOM 1225 C CA . GLY A 1 159 ? -5.678 -11.433 14.943 1.00 94.50 159 GLY A CA 1
ATOM 1226 C C . GLY A 1 159 ? -5.196 -10.593 13.756 1.00 94.50 159 GLY A C 1
ATOM 1227 O O . GLY A 1 159 ? -4.861 -11.121 12.697 1.00 94.50 159 GLY A O 1
ATOM 1228 N N . ASN A 1 160 ? -5.124 -9.276 13.968 1.00 94.88 160 ASN A N 1
ATOM 1229 C CA . ASN A 1 160 ? -4.685 -8.294 12.969 1.00 94.88 160 ASN A CA 1
ATOM 1230 C C . ASN A 1 160 ? -3.510 -7.417 13.431 1.00 94.88 160 ASN A C 1
ATOM 1232 O O . ASN A 1 160 ? -3.224 -6.410 12.801 1.00 94.88 160 ASN A O 1
ATOM 1236 N N . LEU A 1 161 ? -2.854 -7.759 14.546 1.00 94.38 161 LEU A N 1
ATOM 1237 C CA . LEU A 1 161 ? -1.829 -6.910 15.169 1.00 94.38 161 LEU A CA 1
ATOM 1238 C C . LEU A 1 161 ? -0.400 -7.225 14.708 1.00 94.38 161 LEU A C 1
ATOM 1240 O O . LEU A 1 161 ? 0.541 -6.678 15.275 1.00 94.38 161 LEU A O 1
ATOM 1244 N N . GLY A 1 162 ? -0.198 -8.152 13.766 1.00 94.00 162 GLY A N 1
ATOM 1245 C CA . GLY A 1 162 ? 1.148 -8.504 13.299 1.00 94.00 162 GLY A CA 1
ATOM 1246 C C . GLY A 1 162 ? 2.093 -8.948 14.420 1.00 94.00 162 GLY A C 1
ATOM 1247 O O . GLY A 1 162 ? 3.275 -8.625 14.379 1.00 94.00 162 GLY A O 1
ATOM 1248 N N . ARG A 1 163 ? 1.577 -9.621 15.458 1.00 95.25 163 ARG A N 1
ATOM 1249 C CA . ARG A 1 163 ? 2.384 -10.139 16.573 1.00 95.25 163 ARG A CA 1
ATOM 1250 C C . ARG A 1 163 ? 2.831 -11.563 16.292 1.00 95.25 163 ARG A C 1
ATOM 1252 O O . ARG A 1 163 ? 2.053 -12.384 15.798 1.00 95.25 163 ARG A O 1
ATOM 1259 N N . SER A 1 164 ? 4.071 -11.880 16.656 1.00 95.44 164 SER A N 1
ATOM 1260 C CA . SER A 1 164 ? 4.591 -13.226 16.440 1.00 95.44 164 SER A CA 1
ATOM 1261 C C . SER A 1 164 ? 3.919 -14.250 17.352 1.00 95.44 164 SER A C 1
ATOM 1263 O O . SER A 1 164 ? 3.752 -14.027 18.547 1.00 95.44 164 SER A O 1
ATOM 1265 N N . GLN A 1 165 ? 3.605 -15.418 16.795 1.00 95.00 165 GLN A N 1
ATOM 1266 C CA . GLN A 1 165 ? 3.106 -16.589 17.526 1.00 95.00 165 GLN A CA 1
ATOM 1267 C C . GLN A 1 165 ? 4.038 -17.795 17.358 1.00 95.00 165 GLN A C 1
ATOM 1269 O O . GLN A 1 165 ? 3.650 -18.950 17.549 1.00 95.00 165 GLN A O 1
ATOM 1274 N N . SER A 1 166 ? 5.277 -17.542 16.938 1.00 92.38 166 SER A N 1
ATOM 1275 C CA . SER A 1 166 ? 6.308 -18.564 16.838 1.00 92.38 1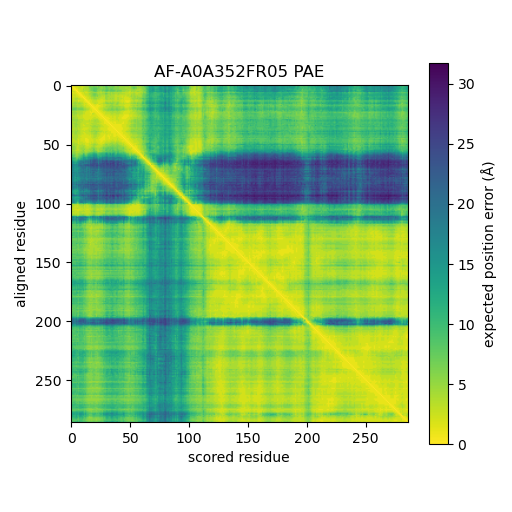66 SER A CA 1
ATOM 1276 C C . SER A 1 166 ? 6.840 -18.931 18.226 1.00 92.38 166 SER A C 1
ATOM 1278 O O . SER A 1 166 ? 6.806 -18.117 19.148 1.00 92.38 166 SER A O 1
ATOM 1280 N N . ALA A 1 167 ? 7.416 -20.127 18.351 1.00 92.50 167 ALA A N 1
ATOM 1281 C CA . ALA A 1 167 ? 8.170 -20.534 19.541 1.00 92.50 167 ALA A CA 1
ATOM 1282 C C . ALA A 1 167 ? 9.575 -19.897 19.620 1.00 92.50 167 ALA A C 1
ATOM 1284 O O . ALA A 1 167 ? 10.334 -20.202 20.535 1.00 92.50 167 ALA A O 1
ATOM 1285 N N . ASP A 1 168 ? 9.938 -19.047 18.654 1.00 91.94 168 ASP A N 1
ATOM 1286 C CA . ASP A 1 168 ? 11.235 -18.376 18.616 1.00 91.94 168 ASP A CA 1
ATOM 1287 C C . ASP A 1 168 ? 11.332 -17.356 19.757 1.00 91.94 168 ASP A C 1
ATOM 1289 O O . ASP A 1 168 ? 10.577 -16.379 19.785 1.00 91.94 168 ASP A O 1
ATOM 1293 N N . ILE A 1 169 ? 12.247 -17.602 20.695 1.00 91.88 169 ILE A N 1
ATOM 1294 C CA . ILE A 1 169 ? 12.473 -16.767 21.881 1.00 91.88 169 ILE A CA 1
ATOM 1295 C C . ILE A 1 169 ? 13.191 -15.453 21.559 1.00 91.88 169 ILE A C 1
ATOM 1297 O O . ILE A 1 169 ? 13.205 -14.553 22.392 1.00 91.88 169 ILE A O 1
ATOM 1301 N N . SER A 1 170 ? 13.791 -15.336 20.373 1.00 92.44 170 SER A N 1
ATOM 1302 C CA . SER A 1 170 ? 14.473 -14.121 19.929 1.00 92.44 170 SER A CA 1
ATOM 1303 C C . SER A 1 170 ? 13.517 -13.084 19.337 1.00 92.44 170 SER A C 1
ATOM 1305 O O . SER A 1 170 ? 13.945 -11.966 19.071 1.00 92.44 170 SER A O 1
ATOM 1307 N N . ILE A 1 171 ? 12.240 -13.432 19.139 1.00 92.00 171 ILE A N 1
ATOM 1308 C CA . ILE A 1 171 ? 11.218 -12.528 18.601 1.00 92.00 171 ILE A CA 1
ATOM 1309 C C . ILE A 1 171 ? 10.276 -12.092 19.734 1.00 92.00 171 ILE A C 1
ATOM 1311 O O . ILE A 1 171 ? 9.584 -12.960 20.286 1.00 92.00 171 ILE A O 1
ATOM 1315 N N . PRO A 1 172 ? 10.192 -10.787 20.053 1.00 93.94 172 PRO A N 1
ATOM 1316 C CA . PRO A 1 172 ? 9.215 -10.256 21.001 1.00 93.94 172 PRO A CA 1
ATOM 1317 C C . PRO A 1 172 ? 7.775 -10.627 20.610 1.00 93.94 172 PRO A C 1
ATOM 1319 O O . PRO A 1 172 ? 7.423 -10.702 19.431 1.00 93.94 172 PRO A O 1
ATOM 1322 N N . LYS A 1 173 ? 6.930 -10.927 21.603 1.00 93.06 173 LYS A N 1
ATOM 1323 C CA . LYS A 1 173 ? 5.544 -11.407 21.381 1.00 93.06 173 LYS A CA 1
ATOM 1324 C C . LYS A 1 173 ? 4.489 -10.332 21.635 1.00 93.06 173 LYS A C 1
ATOM 1326 O O . LYS A 1 173 ? 3.323 -10.508 21.291 1.00 93.06 173 LYS A O 1
ATOM 1331 N N . ASP A 1 174 ? 4.901 -9.234 22.244 1.00 92.62 174 ASP A N 1
ATOM 1332 C CA . ASP A 1 174 ? 4.121 -8.046 22.568 1.00 92.62 174 ASP A CA 1
ATOM 1333 C C . ASP A 1 174 ? 4.293 -6.916 21.536 1.00 92.62 174 ASP A C 1
ATOM 1335 O O . ASP A 1 174 ? 3.507 -5.965 21.536 1.00 92.62 174 ASP A O 1
ATOM 1339 N N . GLU A 1 175 ? 5.233 -7.074 20.603 1.00 93.06 175 GLU A N 1
ATOM 1340 C CA . GLU A 1 175 ? 5.533 -6.155 19.502 1.00 93.06 175 GLU A CA 1
ATOM 1341 C C . GLU A 1 175 ? 4.860 -6.576 18.180 1.00 93.06 175 GLU A C 1
ATOM 1343 O O . GLU A 1 175 ? 4.768 -7.763 17.846 1.00 93.06 175 GLU A O 1
ATOM 1348 N N . SER A 1 176 ? 4.378 -5.577 17.437 1.00 93.75 176 SER A N 1
ATOM 1349 C CA . SER A 1 176 ? 3.807 -5.700 16.088 1.00 93.75 176 SER A CA 1
ATOM 1350 C C . SER A 1 176 ? 4.889 -5.685 14.997 1.00 93.75 176 SER A C 1
ATOM 1352 O O . SER A 1 176 ? 6.033 -5.343 15.251 1.00 93.75 176 SER A O 1
ATOM 1354 N N . GLY A 1 177 ? 4.547 -6.023 13.751 1.00 92.25 177 GLY A N 1
ATOM 1355 C CA . GLY A 1 177 ? 5.528 -6.056 12.653 1.00 92.25 177 GLY A CA 1
ATOM 1356 C C . GLY A 1 177 ? 6.320 -7.365 12.553 1.00 92.25 177 GLY A C 1
ATOM 1357 O O . GLY A 1 177 ? 7.314 -7.452 11.827 1.00 92.25 177 GLY A O 1
ATOM 1358 N N . HIS A 1 178 ? 5.846 -8.429 13.202 1.00 94.50 178 HIS A N 1
ATOM 1359 C CA . HIS A 1 178 ? 6.410 -9.769 13.103 1.00 94.50 178 HIS A CA 1
ATOM 1360 C C . HIS A 1 178 ? 5.434 -10.767 12.465 1.00 94.50 178 HIS A C 1
ATOM 1362 O O . HIS A 1 178 ? 4.228 -10.744 12.730 1.00 94.50 178 HIS A O 1
ATOM 1368 N N . PRO A 1 179 ? 5.934 -11.706 11.644 1.00 95.12 179 PRO A N 1
ATOM 1369 C CA . PRO A 1 179 ? 5.074 -12.724 11.069 1.00 95.12 179 PRO A CA 1
ATOM 1370 C C . PRO A 1 179 ? 4.559 -13.666 12.159 1.00 95.12 179 PRO A C 1
ATOM 1372 O O . PRO A 1 179 ? 5.232 -13.899 13.173 1.00 95.12 179 PRO A O 1
ATOM 1375 N N . ILE A 1 180 ? 3.405 -14.294 11.908 1.00 96.00 180 ILE A N 1
ATOM 1376 C CA . ILE A 1 180 ? 2.825 -15.309 12.803 1.00 96.00 180 ILE A CA 1
ATOM 1377 C C . ILE A 1 180 ? 3.886 -16.373 13.090 1.00 96.00 180 ILE A C 1
ATOM 1379 O O . ILE A 1 180 ? 4.119 -16.745 14.239 1.00 96.00 180 ILE A O 1
ATOM 1383 N N . ARG A 1 181 ? 4.571 -16.827 12.033 1.00 94.56 181 ARG A N 1
ATOM 1384 C CA . ARG A 1 181 ? 5.753 -17.692 12.084 1.00 94.56 181 ARG A CA 1
ATOM 1385 C C . ARG A 1 181 ? 6.720 -17.284 10.982 1.00 94.56 181 ARG A C 1
ATOM 1387 O O . ARG A 1 181 ? 6.292 -16.998 9.869 1.00 94.56 181 ARG A O 1
ATOM 1394 N N . HIS A 1 182 ? 8.019 -17.332 11.263 1.00 92.44 182 HIS A N 1
ATOM 1395 C CA . HIS A 1 182 ? 9.050 -17.103 10.252 1.00 92.44 182 HIS A CA 1
ATOM 1396 C C . HIS A 1 182 ? 9.226 -18.361 9.381 1.00 92.44 182 HIS A C 1
ATOM 1398 O O . HIS A 1 182 ? 10.158 -19.140 9.553 1.00 92.44 182 HIS A O 1
ATOM 1404 N N . GLN A 1 183 ? 8.263 -18.609 8.493 1.00 93.50 183 GLN A N 1
ATOM 1405 C CA . GLN A 1 183 ? 8.202 -19.811 7.666 1.00 93.50 183 GLN A CA 1
ATOM 1406 C C . GLN A 1 183 ? 7.525 -19.510 6.326 1.00 93.50 183 GLN A C 1
ATOM 1408 O O . GLN A 1 183 ? 6.469 -18.880 6.296 1.00 93.50 183 GLN A O 1
ATOM 1413 N N . LEU A 1 184 ? 8.103 -20.018 5.232 1.00 95.81 184 LEU A N 1
ATOM 1414 C CA . LEU A 1 184 ? 7.482 -19.956 3.909 1.00 95.81 184 LEU A CA 1
ATOM 1415 C C . LEU A 1 184 ? 6.282 -20.906 3.805 1.00 95.81 184 LEU A C 1
ATOM 1417 O O . LEU A 1 184 ? 6.333 -22.051 4.262 1.00 95.81 184 LEU A O 1
ATOM 1421 N N . THR A 1 185 ? 5.221 -20.454 3.142 1.00 95.12 185 THR A N 1
ATOM 1422 C CA . THR A 1 185 ? 4.019 -21.244 2.866 1.00 95.12 185 THR A CA 1
ATOM 1423 C C . THR A 1 185 ? 3.504 -21.026 1.445 1.00 95.12 185 THR A C 1
ATOM 1425 O O . THR A 1 185 ? 3.650 -19.956 0.854 1.00 95.12 185 THR A O 1
ATOM 1428 N N . SER A 1 186 ? 2.855 -22.054 0.900 1.00 94.81 186 SER A N 1
ATOM 1429 C CA . SER A 1 186 ? 2.039 -21.974 -0.318 1.00 94.81 186 SER A CA 1
ATOM 1430 C C . SER A 1 186 ? 0.549 -21.764 -0.022 1.00 94.81 186 SER A C 1
ATOM 1432 O O . SER A 1 186 ? -0.260 -21.684 -0.941 1.00 94.81 186 SER A O 1
ATOM 1434 N N . ARG A 1 187 ? 0.169 -21.684 1.258 1.00 93.69 187 ARG A N 1
ATOM 1435 C CA . ARG A 1 187 ? -1.202 -21.432 1.720 1.00 93.69 187 ARG A CA 1
ATOM 1436 C C . ARG A 1 187 ? -1.345 -19.963 2.112 1.00 93.69 187 ARG A C 1
ATOM 1438 O O . ARG A 1 187 ? -1.376 -19.648 3.297 1.00 93.69 187 ARG A O 1
ATOM 1445 N N . ILE A 1 188 ? -1.350 -19.084 1.115 1.00 94.25 188 ILE A N 1
ATOM 1446 C CA . ILE A 1 188 ? -1.460 -17.635 1.313 1.00 94.25 188 ILE A CA 1
ATOM 1447 C C . ILE A 1 188 ? -2.949 -17.259 1.422 1.00 94.25 188 ILE A C 1
ATOM 1449 O O . ILE A 1 188 ? -3.703 -17.589 0.505 1.00 94.25 188 ILE A O 1
ATOM 1453 N N . PRO A 1 189 ? -3.401 -16.623 2.519 1.00 92.81 189 PRO A N 1
ATOM 1454 C CA . PRO A 1 189 ? -4.771 -16.137 2.629 1.00 92.81 189 PRO A CA 1
ATOM 1455 C C . PRO A 1 189 ? -4.977 -14.883 1.770 1.00 92.81 189 PRO A C 1
ATOM 1457 O O . PRO A 1 189 ? -4.040 -14.114 1.547 1.00 92.81 189 PRO A O 1
ATOM 1460 N N . THR A 1 190 ? -6.209 -14.633 1.329 1.00 90.31 190 THR A N 1
ATOM 1461 C CA . THR A 1 190 ? -6.541 -13.455 0.511 1.00 90.31 190 THR A CA 1
ATOM 1462 C C . THR A 1 190 ? -6.240 -12.143 1.249 1.00 90.31 190 THR A C 1
ATOM 1464 O O . THR A 1 190 ? -5.837 -11.169 0.615 1.00 90.31 190 THR A O 1
ATOM 1467 N N . SER A 1 191 ? -6.341 -12.115 2.584 1.00 88.19 191 SER A N 1
ATOM 1468 C CA . SER A 1 191 ? -5.955 -10.950 3.396 1.00 88.19 191 SER A CA 1
ATOM 1469 C C . SER A 1 191 ? -4.476 -10.568 3.250 1.00 88.19 191 SER A C 1
ATOM 1471 O O . SER A 1 191 ? -4.151 -9.391 3.330 1.00 88.19 191 SER A O 1
ATOM 1473 N N . GLN A 1 192 ? -3.576 -11.510 2.935 1.00 88.62 192 GLN A N 1
ATOM 1474 C CA . GLN A 1 192 ? -2.170 -11.187 2.649 1.00 88.62 192 GLN A CA 1
ATOM 1475 C C . GLN A 1 192 ? -2.023 -10.416 1.327 1.00 88.62 192 GLN A C 1
ATOM 1477 O O . GLN A 1 192 ? -1.132 -9.583 1.187 1.00 88.62 192 GLN A O 1
ATOM 1482 N N . CYS A 1 193 ? -2.897 -10.678 0.351 1.00 84.38 193 CYS A N 1
ATOM 1483 C CA . CYS A 1 193 ? -2.903 -9.963 -0.924 1.00 84.38 193 CYS A CA 1
ATOM 1484 C C . CYS A 1 193 ? -3.437 -8.532 -0.772 1.00 84.38 193 CYS A C 1
ATOM 1486 O O . CYS A 1 193 ? -2.961 -7.637 -1.470 1.00 84.38 193 CYS A O 1
ATOM 1488 N N . MET A 1 194 ? -4.390 -8.305 0.139 1.00 82.44 194 MET A N 1
ATOM 1489 C CA . MET A 1 194 ? -5.017 -6.992 0.361 1.00 82.44 194 MET A CA 1
ATOM 1490 C C . MET A 1 194 ? -4.038 -5.888 0.743 1.00 82.44 194 MET A C 1
ATOM 1492 O O . MET A 1 194 ? -4.225 -4.750 0.334 1.00 82.44 194 MET A O 1
ATOM 1496 N N . ILE A 1 195 ? -2.968 -6.250 1.444 1.00 81.56 195 ILE A N 1
ATOM 1497 C CA . ILE A 1 195 ? -1.910 -5.351 1.922 1.00 81.56 195 ILE A CA 1
ATOM 1498 C C . ILE A 1 195 ? -1.252 -4.590 0.765 1.00 81.56 195 ILE A C 1
ATOM 1500 O O . ILE A 1 195 ? -0.867 -3.437 0.904 1.00 81.56 195 ILE A O 1
ATOM 1504 N N . CYS A 1 196 ? -1.134 -5.229 -0.404 1.00 79.31 196 CYS A N 1
ATOM 1505 C CA . CYS A 1 196 ? -0.597 -4.586 -1.604 1.00 79.31 196 CYS A CA 1
ATOM 1506 C C . CYS A 1 196 ? -1.702 -4.223 -2.608 1.00 79.31 196 CYS A C 1
ATOM 1508 O O . CYS A 1 196 ? -1.615 -3.207 -3.290 1.00 79.31 196 CYS A O 1
ATOM 1510 N N . HIS A 1 197 ? -2.755 -5.036 -2.725 1.00 78.56 197 HIS A N 1
ATOM 1511 C CA . HIS A 1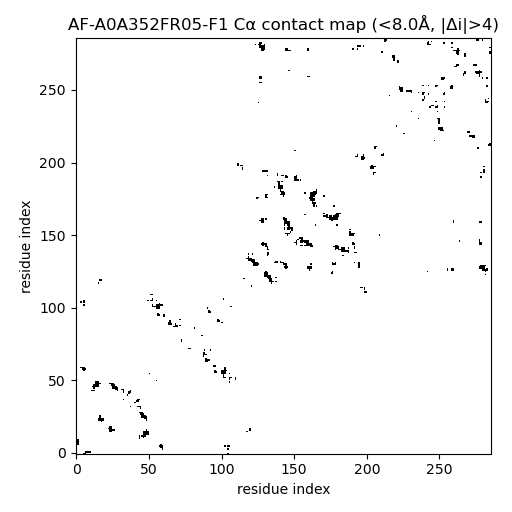 197 ? -3.765 -4.922 -3.785 1.00 78.56 197 HIS A CA 1
ATOM 1512 C C . HIS A 1 197 ? -5.009 -4.110 -3.396 1.00 78.56 197 HIS A C 1
ATOM 1514 O O . HIS A 1 197 ? -6.135 -4.427 -3.788 1.00 78.56 197 HIS A O 1
ATOM 1520 N N . MET A 1 198 ? -4.800 -3.037 -2.646 1.00 71.44 198 MET A N 1
ATOM 1521 C CA . MET A 1 198 ? -5.822 -2.028 -2.365 1.00 71.44 198 MET A CA 1
ATOM 1522 C C . MET A 1 198 ? -5.621 -0.724 -3.149 1.00 71.44 198 MET A C 1
ATOM 1524 O O . MET A 1 198 ? -6.523 0.109 -3.194 1.00 71.44 198 MET A O 1
ATOM 1528 N N . HIS A 1 199 ? -4.461 -0.550 -3.800 1.00 64.44 199 HIS A N 1
ATOM 1529 C CA . HIS A 1 199 ? -4.083 0.675 -4.507 1.00 64.44 199 HIS A CA 1
ATOM 1530 C C . HIS A 1 199 ? -3.608 0.406 -5.952 1.00 64.44 199 HIS A C 1
ATOM 1532 O O . HIS A 1 199 ? -2.917 -0.585 -6.195 1.00 64.44 199 HIS A O 1
ATOM 1538 N N . PRO A 1 200 ? -3.854 1.321 -6.915 1.00 55.44 200 PRO A N 1
ATOM 1539 C CA . PRO A 1 200 ? -4.886 2.363 -6.911 1.00 55.44 200 PRO A CA 1
ATOM 1540 C C . PRO A 1 200 ? -6.267 1.733 -7.159 1.00 55.44 200 PRO A C 1
ATOM 1542 O O . PRO A 1 200 ? -6.339 0.583 -7.589 1.00 55.44 200 PRO A O 1
ATOM 1545 N N . GLY A 1 201 ? -7.350 2.482 -6.922 1.00 50.00 201 GLY A N 1
ATOM 1546 C CA . GLY A 1 201 ? -8.758 2.036 -6.970 1.00 50.00 201 GLY A CA 1
ATOM 1547 C C . GLY A 1 201 ? -9.273 1.353 -8.256 1.00 50.00 201 GLY A C 1
ATOM 1548 O O . GLY A 1 201 ? -10.473 1.155 -8.392 1.00 50.00 201 GLY A O 1
ATOM 1549 N N . GLU A 1 202 ? -8.399 0.975 -9.188 1.00 42.31 202 GLU A N 1
ATOM 1550 C CA . GLU A 1 202 ? -8.691 0.186 -10.387 1.00 42.31 202 GLU A CA 1
ATOM 1551 C C . GLU A 1 202 ? -8.545 -1.337 -10.175 1.00 42.31 202 GLU A C 1
ATOM 1553 O O . GLU A 1 202 ? -9.145 -2.103 -10.920 1.00 42.31 202 GLU A O 1
ATOM 1558 N N . ASN A 1 203 ? -7.785 -1.798 -9.169 1.00 52.53 203 ASN A N 1
ATOM 1559 C CA . ASN A 1 203 ? -7.577 -3.231 -8.881 1.00 52.53 203 ASN A CA 1
ATOM 1560 C C . ASN A 1 203 ? -7.83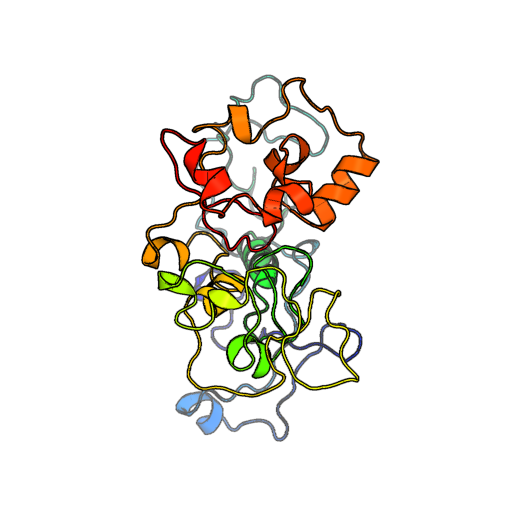7 -3.564 -7.403 1.00 52.53 203 ASN A C 1
ATOM 1562 O O . ASN A 1 203 ? -7.023 -4.207 -6.746 1.00 52.53 203 ASN A O 1
ATOM 1566 N N . MET A 1 204 ? -8.969 -3.095 -6.876 1.00 63.81 204 MET A N 1
ATOM 1567 C CA . MET A 1 204 ? -9.394 -3.346 -5.497 1.00 63.81 204 MET A CA 1
ATOM 1568 C C . MET A 1 204 ? -9.729 -4.827 -5.298 1.00 63.81 204 MET A C 1
ATOM 1570 O O . MET A 1 204 ? -10.856 -5.253 -5.570 1.00 63.81 204 MET A O 1
ATOM 1574 N N . VAL A 1 205 ? -8.788 -5.608 -4.755 1.00 72.69 205 VAL A N 1
ATOM 1575 C CA . VAL A 1 205 ? -9.090 -6.971 -4.276 1.00 72.69 205 VAL A CA 1
ATOM 1576 C C . VAL A 1 205 ? -10.179 -6.938 -3.195 1.00 72.69 205 VAL A C 1
ATOM 1578 O O . VAL A 1 205 ? -10.920 -7.910 -3.058 1.00 72.69 205 VAL A O 1
ATOM 1581 N N . ALA A 1 206 ? -10.382 -5.785 -2.542 1.00 79.06 206 ALA A N 1
ATOM 1582 C CA . ALA A 1 206 ? -11.493 -5.543 -1.625 1.00 79.06 206 ALA A CA 1
ATOM 1583 C C . ALA A 1 206 ? -12.848 -5.905 -2.258 1.00 79.06 206 ALA A C 1
ATOM 1585 O O . ALA A 1 206 ? -13.673 -6.555 -1.625 1.00 79.06 206 ALA A O 1
ATOM 1586 N N . SER A 1 207 ? -13.051 -5.599 -3.545 1.00 81.88 207 SER A N 1
ATOM 1587 C CA . SER A 1 207 ? -14.308 -5.920 -4.235 1.00 81.88 207 SER A CA 1
ATOM 1588 C C . SER A 1 207 ? -14.555 -7.429 -4.360 1.00 81.88 207 SER A C 1
ATOM 1590 O O . SER A 1 207 ? -15.697 -7.873 -4.253 1.00 81.88 207 SER A O 1
ATOM 1592 N N . PHE A 1 208 ? -13.499 -8.243 -4.493 1.00 81.31 208 PHE A N 1
ATOM 1593 C CA . PHE A 1 208 ? -13.614 -9.707 -4.468 1.00 81.31 208 PHE A CA 1
ATOM 1594 C C . PHE A 1 208 ? -13.963 -10.246 -3.076 1.00 81.31 208 PHE A C 1
ATOM 1596 O O . PHE A 1 208 ? -14.506 -11.344 -2.970 1.00 81.31 208 PHE A O 1
ATOM 1603 N N . MET A 1 209 ? -13.682 -9.477 -2.022 1.00 83.44 209 MET A N 1
ATOM 1604 C CA . MET A 1 209 ? -14.106 -9.752 -0.646 1.00 83.44 209 MET A CA 1
ATOM 1605 C C . MET A 1 209 ? -15.514 -9.221 -0.335 1.00 83.44 209 MET A C 1
ATOM 1607 O O . MET A 1 209 ? -16.027 -9.443 0.758 1.00 83.44 209 MET A O 1
ATOM 1611 N N . GLY A 1 210 ? -16.159 -8.530 -1.282 1.00 86.56 210 GLY A N 1
ATOM 1612 C CA . GLY A 1 210 ? -17.429 -7.840 -1.045 1.00 86.56 210 GLY A CA 1
ATOM 1613 C C . GLY A 1 210 ? -17.284 -6.555 -0.226 1.00 86.56 210 GLY A C 1
ATOM 1614 O O . GLY A 1 210 ? -18.272 -6.078 0.324 1.00 86.56 210 GLY A O 1
ATOM 1615 N N . LEU A 1 211 ? -16.070 -6.009 -0.146 1.00 85.81 211 LEU A N 1
ATOM 1616 C CA . LEU A 1 211 ? -15.746 -4.767 0.541 1.00 85.81 211 LEU A CA 1
ATOM 1617 C C . LEU A 1 211 ? -15.682 -3.605 -0.457 1.00 85.81 211 LEU A C 1
ATOM 1619 O O . LEU A 1 211 ? -15.299 -3.767 -1.621 1.00 85.81 211 LEU A O 1
ATOM 1623 N N . THR A 1 212 ? -16.019 -2.414 0.016 1.00 86.56 212 THR A N 1
ATOM 1624 C CA . THR A 1 212 ? -15.866 -1.153 -0.715 1.00 86.56 212 THR A CA 1
ATOM 1625 C C . THR A 1 212 ? -15.163 -0.167 0.194 1.00 86.56 212 THR A C 1
ATOM 1627 O O . THR A 1 212 ? -15.268 -0.289 1.400 1.00 86.56 212 THR A O 1
ATOM 1630 N N . TRP A 1 213 ? -14.468 0.825 -0.356 1.00 86.38 213 TRP A N 1
ATOM 1631 C CA . TRP A 1 213 ? -14.011 1.927 0.488 1.00 86.38 213 TRP A CA 1
ATOM 1632 C C . TRP A 1 213 ? -15.238 2.569 1.147 1.00 86.38 213 TRP A C 1
ATOM 1634 O O . TRP A 1 213 ? -16.227 2.850 0.458 1.00 86.38 213 TRP A O 1
ATOM 1644 N N . TRP A 1 214 ? -15.181 2.746 2.465 1.00 91.06 214 TRP A N 1
ATOM 1645 C CA . TRP A 1 214 ? -16.185 3.472 3.228 1.00 91.06 214 TRP A CA 1
ATOM 1646 C C . TRP A 1 214 ? -16.397 4.892 2.683 1.00 91.06 214 TRP A C 1
ATOM 1648 O O . TRP A 1 214 ? -15.467 5.573 2.258 1.00 91.06 214 TRP A O 1
ATOM 1658 N N . ASP A 1 215 ? -17.648 5.341 2.699 1.00 90.44 215 ASP A N 1
ATOM 1659 C CA . ASP A 1 215 ? -18.076 6.647 2.192 1.00 90.44 215 ASP A CA 1
ATOM 1660 C C . ASP A 1 215 ? -17.718 7.819 3.120 1.00 90.44 215 ASP A C 1
ATOM 1662 O O . ASP A 1 215 ? -17.984 8.968 2.772 1.00 90.44 215 ASP A O 1
ATOM 1666 N N . ASN A 1 216 ? -17.113 7.538 4.279 1.00 92.56 216 ASN A N 1
ATOM 1667 C CA . ASN A 1 216 ? -16.808 8.494 5.343 1.00 92.56 216 ASN A CA 1
ATOM 1668 C C . ASN A 1 216 ? -18.047 9.179 5.953 1.00 92.56 216 ASN A C 1
ATOM 1670 O O . ASN A 1 216 ? -17.927 10.200 6.628 1.00 92.56 216 ASN A O 1
ATOM 1674 N N . GLU A 1 217 ? -19.246 8.625 5.755 1.00 93.75 217 GLU A N 1
ATOM 1675 C CA . GLU A 1 217 ? -20.506 9.237 6.198 1.00 93.75 217 GLU A CA 1
ATOM 1676 C C . GLU A 1 217 ? -21.408 8.244 6.939 1.00 93.75 217 GLU A C 1
ATOM 1678 O O . GLU A 1 217 ? -21.967 8.552 7.998 1.00 93.75 217 GLU A O 1
ATOM 1683 N N . THR A 1 218 ? -21.562 7.037 6.396 1.00 95.56 218 THR A N 1
ATOM 1684 C CA . THR A 1 218 ? -22.474 6.024 6.923 1.00 95.56 218 THR A CA 1
ATOM 1685 C C . THR A 1 218 ? -22.014 5.546 8.300 1.00 95.56 218 THR A C 1
ATOM 1687 O O . THR A 1 218 ? -20.877 5.119 8.462 1.00 95.56 218 THR A O 1
ATOM 1690 N N . ASP A 1 219 ? -22.913 5.618 9.291 1.00 96.56 219 ASP A N 1
ATOM 1691 C CA . ASP A 1 219 ? -22.629 5.357 10.716 1.00 96.56 219 ASP A CA 1
ATOM 1692 C C . ASP A 1 219 ? -21.454 6.198 11.280 1.00 96.56 219 ASP A C 1
ATOM 1694 O O . ASP A 1 219 ? -20.774 5.817 12.237 1.00 96.56 219 ASP A O 1
ATOM 1698 N N . GLY A 1 220 ? -21.235 7.391 10.710 1.00 95.44 220 GLY A N 1
ATOM 1699 C CA . GLY A 1 220 ? -20.135 8.288 11.066 1.00 95.44 220 GLY A CA 1
ATOM 1700 C C . GLY A 1 220 ? -20.129 8.770 12.522 1.00 95.44 220 GLY A C 1
ATOM 1701 O O . GLY A 1 220 ? -19.073 9.141 13.027 1.00 95.44 220 GLY A O 1
ATOM 1702 N N . ASP A 1 221 ? -21.247 8.695 13.254 1.00 95.12 221 ASP A N 1
ATOM 1703 C CA . ASP A 1 221 ? -21.288 9.037 14.686 1.00 95.12 221 ASP A CA 1
ATOM 1704 C C . ASP A 1 221 ? -20.410 8.122 15.557 1.00 95.12 221 ASP A C 1
ATOM 1706 O O . ASP A 1 221 ? -20.118 8.464 16.703 1.00 95.12 221 ASP A O 1
ATOM 1710 N N . LYS A 1 222 ? -19.989 6.963 15.029 1.00 96.75 222 LYS A N 1
ATOM 1711 C CA . LYS A 1 222 ? -19.025 6.053 15.672 1.00 96.75 222 LYS A CA 1
ATOM 1712 C C . LYS A 1 222 ? -17.584 6.271 15.234 1.00 96.75 222 LYS A C 1
ATOM 1714 O O . LYS A 1 222 ? -16.680 5.802 15.917 1.00 96.75 222 LYS A O 1
ATOM 1719 N N . MET A 1 223 ? -17.379 6.962 14.117 1.00 96.19 223 MET A N 1
ATOM 1720 C CA . MET A 1 223 ? -16.078 7.124 13.463 1.00 96.19 223 MET A CA 1
ATOM 1721 C C . MET A 1 223 ? -15.491 8.521 13.655 1.00 96.19 223 MET A C 1
ATOM 1723 O O . MET A 1 223 ? -14.282 8.699 13.521 1.00 96.19 223 MET A O 1
ATOM 1727 N N . TYR A 1 224 ? -16.321 9.502 14.003 1.00 96.56 224 TYR A N 1
ATOM 1728 C CA . TYR A 1 224 ? -15.908 10.869 14.294 1.00 96.56 224 TYR A CA 1
ATOM 1729 C C . TYR A 1 224 ? -16.075 11.205 15.780 1.00 96.56 224 TYR A C 1
ATOM 1731 O O . TYR A 1 224 ? -16.990 10.701 16.438 1.00 96.56 224 TYR A O 1
ATOM 1739 N N . PRO A 1 225 ? -15.214 12.076 16.334 1.00 95.44 225 PRO A N 1
ATOM 1740 C CA . PRO A 1 225 ? -15.379 12.562 17.695 1.00 95.44 225 PRO A CA 1
ATOM 1741 C C . PRO A 1 225 ? -16.661 13.399 17.833 1.00 95.44 225 PRO A C 1
ATOM 1743 O O . PRO A 1 225 ? -17.072 14.106 16.915 1.00 95.44 225 PRO A O 1
ATOM 1746 N N . ALA A 1 226 ? -17.276 13.365 19.021 1.00 94.25 226 ALA A N 1
ATOM 1747 C CA . ALA A 1 226 ? -18.501 14.123 19.308 1.00 94.25 226 ALA A CA 1
ATOM 1748 C C . ALA A 1 226 ? -18.311 15.651 19.221 1.00 94.25 226 ALA A C 1
ATOM 1750 O O . ALA A 1 226 ? -19.269 16.389 18.995 1.00 94.25 226 ALA A O 1
ATOM 1751 N N . GLN A 1 227 ? -17.080 16.122 19.422 1.00 94.88 227 GLN A N 1
ATOM 1752 C CA . GLN A 1 227 ? -16.664 17.496 19.167 1.00 94.88 227 GLN A CA 1
ATOM 1753 C C . GLN A 1 227 ? -15.645 17.483 18.034 1.00 94.88 227 GLN A C 1
ATOM 1755 O O . GLN A 1 227 ? -14.740 16.652 18.043 1.00 94.88 227 GLN A O 1
ATOM 1760 N N . GLN A 1 228 ? -15.801 18.395 17.073 1.00 92.81 228 GLN A N 1
ATOM 1761 C CA . GLN A 1 228 ? -14.900 18.484 15.931 1.00 92.81 228 GLN A CA 1
ATOM 1762 C C . GLN A 1 228 ? -13.457 18.686 16.398 1.00 92.81 228 GLN A C 1
ATOM 1764 O O . GLN A 1 228 ? -13.173 19.557 17.220 1.00 92.81 228 GLN A O 1
ATOM 1769 N N . HIS A 1 229 ? -12.561 17.875 15.841 1.00 91.56 229 HIS A N 1
ATOM 1770 C CA . HIS A 1 229 ? -11.129 18.001 16.046 1.00 91.56 229 HIS A CA 1
ATOM 1771 C C . HIS A 1 229 ? -10.513 18.816 14.911 1.00 91.56 229 HIS A C 1
ATOM 1773 O O . HIS A 1 229 ? -10.615 18.427 13.746 1.00 91.56 229 HIS A O 1
ATOM 1779 N N . ASP A 1 230 ? -9.878 19.934 15.255 1.00 93.56 230 ASP A N 1
ATOM 1780 C CA . ASP A 1 230 ? -9.181 20.811 14.314 1.00 93.56 230 ASP A CA 1
ATOM 1781 C C . ASP A 1 230 ? -7.665 20.675 14.540 1.00 93.56 230 ASP A C 1
ATOM 1783 O O . ASP A 1 230 ? -7.111 21.349 15.417 1.00 93.56 230 ASP A O 1
ATOM 1787 N N . PRO A 1 231 ? -6.986 19.771 13.806 1.00 93.12 231 PRO A N 1
ATOM 1788 C CA . PRO A 1 231 ? -5.583 19.474 14.051 1.00 93.12 231 PRO A CA 1
ATOM 1789 C C . PRO A 1 231 ? -4.682 20.673 13.741 1.00 93.12 231 PRO A C 1
ATOM 1791 O O . PRO A 1 231 ? -4.922 21.462 12.826 1.00 93.12 231 PRO A O 1
ATOM 1794 N N . SER A 1 232 ? -3.592 20.795 14.496 1.00 95.19 232 SER A N 1
ATOM 1795 C CA . SER A 1 232 ? -2.515 21.738 14.161 1.00 95.19 232 SER A CA 1
ATOM 1796 C C . SER A 1 232 ? -1.746 21.281 12.912 1.00 95.19 232 SER A C 1
ATOM 1798 O O . SER A 1 232 ? -1.706 20.092 12.620 1.00 95.19 232 SER A O 1
ATOM 1800 N N . GLN A 1 233 ? -1.029 22.175 12.220 1.00 94.69 233 GLN A N 1
ATOM 1801 C CA . GLN A 1 233 ? -0.216 21.791 11.045 1.00 94.69 233 GLN A CA 1
ATOM 1802 C C . GLN A 1 233 ? 0.806 20.676 11.346 1.00 94.69 233 GLN A C 1
ATOM 1804 O O . GLN A 1 233 ? 1.032 19.788 10.528 1.00 94.69 233 GLN A O 1
ATOM 1809 N N . SER A 1 234 ? 1.430 20.699 12.530 1.00 95.31 234 SER A N 1
ATOM 1810 C CA . SER A 1 234 ? 2.354 19.638 12.959 1.00 95.31 234 SER A CA 1
ATOM 1811 C C . SER A 1 234 ? 1.650 18.306 13.196 1.00 95.31 234 SER A C 1
ATOM 1813 O O . SER A 1 234 ? 2.219 17.243 12.947 1.00 95.31 234 SER A O 1
ATOM 1815 N N . GLU A 1 235 ? 0.412 18.358 13.678 1.00 94.38 235 GLU A N 1
ATOM 1816 C CA . GLU A 1 235 ? -0.408 17.171 13.864 1.00 94.38 235 GLU A CA 1
ATOM 1817 C C . GLU A 1 235 ? -0.881 16.616 12.519 1.00 94.38 235 GLU A C 1
ATOM 1819 O O . GLU A 1 235 ? -0.763 15.415 12.296 1.00 94.38 235 GLU A O 1
ATOM 1824 N N . GLU A 1 236 ? -1.316 17.478 11.594 1.00 93.81 236 GLU A N 1
ATOM 1825 C CA . GLU A 1 236 ? -1.667 17.082 10.227 1.00 93.81 236 GLU A CA 1
ATOM 1826 C C . GLU A 1 236 ? -0.507 16.351 9.556 1.00 93.81 236 GLU A C 1
ATOM 1828 O O . GLU A 1 236 ? -0.690 15.258 9.031 1.00 93.81 236 GLU A O 1
ATOM 1833 N N . GLN A 1 237 ? 0.706 16.906 9.631 1.00 91.00 237 GLN A N 1
ATOM 1834 C CA . GLN A 1 237 ? 1.893 16.259 9.078 1.00 91.00 237 GLN A CA 1
ATOM 1835 C C . GLN A 1 237 ? 2.154 14.890 9.716 1.00 91.00 237 GLN A C 1
ATOM 1837 O O . GLN A 1 237 ? 2.518 13.948 9.016 1.00 91.00 237 GLN A O 1
ATOM 1842 N N . THR A 1 238 ? 1.985 14.778 11.034 1.00 90.75 238 THR A N 1
ATOM 1843 C CA . THR A 1 238 ? 2.214 13.523 11.761 1.00 90.75 238 THR A CA 1
ATOM 1844 C C . THR A 1 238 ? 1.209 12.457 11.336 1.00 90.75 238 THR A C 1
ATOM 1846 O O . THR A 1 238 ? 1.616 11.352 10.992 1.00 90.75 238 THR A O 1
ATOM 1849 N N . LYS A 1 239 ? -0.082 12.801 11.282 1.00 90.94 239 LYS A N 1
ATOM 1850 C CA . LYS A 1 239 ? -1.154 11.887 10.865 1.00 90.94 239 LYS A CA 1
ATOM 1851 C C . LYS A 1 239 ? -1.046 11.501 9.389 1.00 90.94 239 LYS A C 1
ATOM 1853 O O . LYS A 1 239 ? -1.183 10.332 9.056 1.00 90.94 239 LYS A O 1
ATOM 1858 N N . LEU A 1 240 ? -0.729 12.451 8.506 1.00 88.62 240 LEU A N 1
ATOM 1859 C CA . LEU A 1 240 ? -0.587 12.188 7.067 1.00 88.62 240 LEU A CA 1
ATOM 1860 C C . LEU A 1 240 ? 0.662 11.379 6.707 1.00 88.62 240 LEU A C 1
ATOM 1862 O O . LEU A 1 240 ? 0.721 10.813 5.616 1.00 88.62 240 LEU A O 1
ATOM 1866 N N . ASN A 1 241 ? 1.657 11.314 7.597 1.00 85.69 241 ASN A N 1
ATOM 1867 C CA . ASN A 1 241 ? 2.808 10.435 7.406 1.00 85.69 241 ASN A CA 1
ATOM 1868 C C . ASN A 1 241 ? 2.442 8.952 7.555 1.00 85.69 241 ASN A C 1
ATOM 1870 O O . ASN A 1 241 ? 3.116 8.128 6.942 1.00 85.69 241 ASN A O 1
ATOM 1874 N N . SER A 1 242 ? 1.418 8.619 8.349 1.00 83.81 242 SER A N 1
ATOM 1875 C CA . SER A 1 242 ? 0.944 7.242 8.530 1.00 83.81 242 SER A CA 1
ATOM 1876 C C . SER A 1 242 ? -0.272 6.943 7.650 1.00 83.81 242 SER A C 1
ATOM 1878 O O . SER A 1 242 ? -0.294 5.935 6.953 1.00 83.81 242 SER A O 1
ATOM 1880 N N . ASN A 1 243 ? -1.257 7.841 7.606 1.00 87.00 243 ASN A N 1
ATOM 1881 C CA . ASN A 1 243 ? -2.462 7.671 6.804 1.00 87.00 243 ASN A CA 1
ATOM 1882 C C . ASN A 1 243 ? -2.629 8.846 5.824 1.00 87.00 243 ASN A C 1
ATOM 1884 O O . ASN A 1 243 ? -2.977 9.949 6.245 1.00 87.00 243 ASN A O 1
ATOM 1888 N N . PRO A 1 244 ? -2.440 8.640 4.507 1.00 81.00 244 PRO A N 1
ATOM 1889 C CA . PRO A 1 244 ? -2.518 9.719 3.522 1.00 81.00 244 PRO A CA 1
ATOM 1890 C C . PRO A 1 244 ? -3.954 10.209 3.251 1.00 81.00 244 PRO A C 1
ATOM 1892 O O . PRO A 1 244 ? -4.156 11.118 2.442 1.00 81.00 244 PRO A O 1
ATOM 1895 N N . GLU A 1 245 ? -4.968 9.603 3.871 1.00 85.31 245 GLU A N 1
ATOM 1896 C CA . GLU A 1 245 ? -6.366 9.986 3.725 1.00 85.31 245 GLU A CA 1
ATOM 1897 C C . GLU A 1 245 ? -6.679 11.275 4.497 1.00 85.31 245 GLU A C 1
ATOM 1899 O O . GLU A 1 245 ? -6.596 11.330 5.723 1.00 85.31 245 GLU A O 1
ATOM 1904 N N . ALA A 1 246 ? -7.149 12.307 3.794 1.00 86.75 246 ALA A N 1
ATOM 1905 C CA . ALA A 1 246 ? -7.468 13.595 4.411 1.00 86.75 246 ALA A CA 1
ATOM 1906 C C . ALA A 1 246 ? -8.590 13.530 5.468 1.00 86.75 246 ALA A C 1
ATOM 1908 O O . ALA A 1 246 ? -8.582 14.319 6.411 1.00 86.75 246 ALA A O 1
ATOM 1909 N N . ALA A 1 247 ? -9.557 12.615 5.332 1.00 90.44 247 ALA A N 1
ATOM 1910 C CA . ALA A 1 247 ? -10.644 12.475 6.301 1.00 90.44 247 ALA A CA 1
ATOM 1911 C C . ALA A 1 247 ? -10.154 11.931 7.656 1.00 90.44 247 ALA A C 1
ATOM 1913 O O . ALA A 1 247 ? -10.693 12.330 8.691 1.00 90.44 247 ALA A O 1
ATOM 1914 N N . SER A 1 248 ? -9.083 11.124 7.658 1.00 92.31 248 SER A N 1
ATOM 1915 C CA . SER A 1 248 ? -8.480 10.571 8.878 1.00 92.31 248 SER A CA 1
ATOM 1916 C C . SER A 1 248 ? -8.018 11.657 9.849 1.00 92.31 248 SER A C 1
ATOM 1918 O O . SER A 1 248 ? -8.125 11.481 11.055 1.00 92.31 248 SER A O 1
ATOM 1920 N N . LEU A 1 249 ? -7.619 12.834 9.348 1.00 94.25 249 LEU A N 1
ATOM 1921 C CA . LEU A 1 249 ? -7.190 13.979 10.162 1.00 94.25 249 LEU A CA 1
ATOM 1922 C C . LEU A 1 249 ? -8.192 14.358 11.259 1.00 94.25 249 LEU A C 1
ATOM 1924 O O . LEU A 1 249 ? -7.795 14.779 12.350 1.00 94.25 249 LEU A O 1
ATOM 1928 N N . ARG A 1 250 ? -9.483 14.218 10.944 1.00 93.31 250 ARG A N 1
ATOM 1929 C CA . ARG A 1 250 ? -10.616 14.570 11.809 1.00 93.31 250 ARG A CA 1
ATOM 1930 C C . ARG A 1 250 ? -11.352 13.340 12.342 1.00 93.31 250 ARG A C 1
ATOM 1932 O O . ARG A 1 250 ? -12.258 13.486 13.159 1.00 93.31 250 ARG A O 1
ATOM 1939 N N . GLY A 1 251 ? -10.998 12.160 11.849 1.00 95.00 251 GLY A N 1
ATOM 1940 C CA . GLY A 1 251 ? -11.586 10.883 12.209 1.00 95.00 25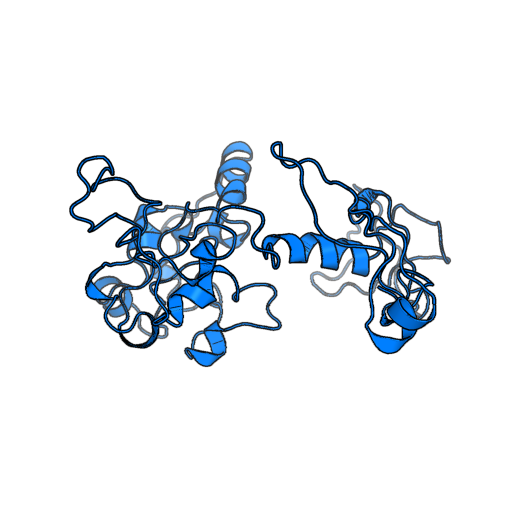1 GLY A CA 1
ATOM 1941 C C . GLY A 1 251 ? -10.895 10.235 13.401 1.00 95.00 251 GLY A C 1
ATOM 1942 O O . GLY A 1 251 ? -9.725 10.484 13.671 1.00 95.00 251 GLY A O 1
ATOM 1943 N N . LEU A 1 252 ? -11.602 9.352 14.102 1.00 95.06 252 LEU A N 1
ATOM 1944 C CA . LEU A 1 252 ? -11.030 8.559 15.194 1.00 95.06 252 LEU A CA 1
ATOM 1945 C C . LEU A 1 252 ? -10.037 7.503 14.688 1.00 95.06 252 LEU A C 1
ATOM 1947 O O . LEU A 1 252 ? -9.193 7.042 15.448 1.00 95.06 252 LEU A O 1
ATOM 1951 N N . TRP A 1 253 ? -10.098 7.143 13.404 1.00 93.25 253 TRP A N 1
ATOM 1952 C CA . TRP A 1 253 ? -9.206 6.156 12.792 1.00 93.25 253 TRP A CA 1
ATOM 1953 C C . TRP A 1 253 ? -7.815 6.694 12.435 1.00 93.25 253 TRP A C 1
ATOM 1955 O O . TRP A 1 253 ? -6.991 5.932 11.934 1.00 93.25 253 TRP A O 1
ATOM 1965 N N . SER A 1 254 ? -7.507 7.962 12.748 1.00 90.69 254 SER A N 1
ATOM 1966 C CA . SER A 1 254 ? -6.103 8.378 12.878 1.00 90.69 254 SER A CA 1
ATOM 1967 C C . SER A 1 254 ? -5.409 7.703 14.058 1.00 90.69 254 SER A C 1
ATOM 1969 O O . SER A 1 254 ? -4.186 7.603 14.071 1.00 90.69 254 SER A O 1
ATOM 1971 N N . GLU A 1 255 ? -6.177 7.252 15.054 1.00 90.88 255 GLU A N 1
ATOM 1972 C CA . GLU A 1 255 ? -5.649 6.608 16.248 1.00 90.88 255 GLU A CA 1
ATOM 1973 C C . GLU A 1 255 ? -5.549 5.097 16.042 1.00 90.88 255 GLU A C 1
ATOM 1975 O O . GLU A 1 255 ? -6.547 4.400 15.833 1.00 90.88 255 GLU A O 1
ATOM 1980 N N . GLN A 1 256 ? -4.335 4.563 16.167 1.00 88.69 256 GLN A N 1
ATOM 1981 C CA . GLN A 1 256 ? -4.064 3.146 15.925 1.00 88.69 256 GLN A CA 1
ATOM 1982 C C . GLN A 1 256 ? -4.904 2.233 16.834 1.00 88.69 256 GLN A C 1
ATOM 1984 O O . GLN A 1 256 ? -5.439 1.226 16.383 1.00 88.69 256 GLN A O 1
ATOM 1989 N N . GLU A 1 257 ? -5.098 2.595 18.107 1.00 91.81 257 GLU A N 1
ATOM 1990 C CA . GLU A 1 257 ? -5.921 1.802 19.032 1.00 91.81 257 GLU A CA 1
ATOM 1991 C C . GLU A 1 257 ? -7.393 1.708 18.622 1.00 91.81 257 GLU A C 1
ATOM 1993 O O . GLU A 1 257 ? -8.045 0.699 18.918 1.00 91.81 257 GLU A O 1
ATOM 1998 N N . PHE A 1 258 ? -7.917 2.754 17.980 1.00 94.06 258 PHE A N 1
ATOM 1999 C CA . PHE A 1 258 ? -9.269 2.761 17.439 1.00 94.06 258 PHE A CA 1
ATOM 2000 C C . PHE A 1 258 ? -9.331 1.853 16.209 1.00 94.06 258 PHE A C 1
ATOM 2002 O O . PHE A 1 258 ? -10.127 0.914 16.184 1.00 94.06 258 PHE A O 1
ATOM 2009 N N . LEU A 1 259 ? -8.417 2.056 15.256 1.00 91.50 259 LEU A N 1
ATOM 2010 C CA . LEU A 1 259 ? -8.317 1.270 14.024 1.00 91.50 259 LEU A CA 1
ATOM 2011 C C . LEU A 1 259 ? -8.116 -0.234 14.284 1.00 91.50 259 LEU A C 1
ATOM 2013 O O . LEU A 1 259 ? -8.658 -1.082 13.584 1.00 91.50 259 LEU A O 1
ATOM 2017 N N . ASN A 1 260 ? -7.399 -0.603 15.347 1.00 93.31 260 ASN A N 1
ATOM 2018 C CA . ASN A 1 260 ? -7.197 -2.005 15.731 1.00 93.31 260 ASN A CA 1
ATOM 2019 C C . ASN A 1 260 ? -8.512 -2.765 15.991 1.00 93.31 260 ASN A C 1
ATOM 2021 O O . ASN A 1 260 ? -8.515 -4.003 15.971 1.00 93.31 260 ASN A O 1
ATOM 2025 N N . LYS A 1 261 ? -9.592 -2.034 16.299 1.00 94.94 261 LYS A N 1
ATOM 2026 C CA . LYS A 1 261 ? -10.875 -2.563 16.770 1.00 94.94 261 LYS A CA 1
ATOM 2027 C C . LYS A 1 261 ? -12.017 -2.383 15.769 1.00 94.94 261 LYS A C 1
ATOM 2029 O O . LYS A 1 261 ? -13.046 -3.020 15.955 1.00 94.94 261 LYS A O 1
ATOM 2034 N N . THR A 1 262 ? -11.873 -1.552 14.739 1.00 93.00 262 THR A N 1
ATOM 2035 C CA . THR A 1 262 ? -12.975 -1.181 13.828 1.00 93.00 262 THR A CA 1
ATOM 2036 C C . THR A 1 262 ? -13.609 -2.381 13.124 1.00 93.00 262 THR A C 1
ATOM 2038 O O . THR A 1 262 ? -14.823 -2.405 12.948 1.00 93.00 262 THR A O 1
ATOM 2041 N N . GLY A 1 263 ? -12.832 -3.420 12.808 1.00 92.19 263 GLY A N 1
ATOM 2042 C CA . GLY A 1 263 ? -13.348 -4.645 12.189 1.00 92.19 263 GLY A CA 1
ATOM 2043 C C . GLY A 1 263 ? -13.863 -5.715 13.148 1.00 92.19 263 GLY A C 1
ATOM 2044 O O . GLY A 1 263 ? -14.319 -6.771 12.698 1.00 92.19 263 GLY A O 1
ATOM 2045 N N . THR A 1 264 ? -13.808 -5.505 14.468 1.00 94.75 264 THR A N 1
ATOM 2046 C CA . THR A 1 264 ? -14.212 -6.557 15.409 1.00 94.75 264 THR A CA 1
ATOM 2047 C C . THR A 1 264 ? -15.733 -6.719 15.456 1.00 94.75 264 THR A C 1
ATOM 2049 O O . THR A 1 264 ? -16.475 -5.774 15.161 1.00 94.75 264 THR A O 1
ATOM 2052 N N . PRO A 1 265 ? -16.245 -7.899 15.858 1.00 94.19 265 PRO A N 1
ATOM 2053 C CA . PRO A 1 265 ? -17.680 -8.097 16.045 1.00 94.19 265 PRO A CA 1
ATOM 2054 C C . PRO A 1 265 ? -18.304 -7.091 17.021 1.00 94.19 265 PRO A C 1
ATOM 2056 O O . PRO A 1 265 ? -19.435 -6.661 16.817 1.00 94.19 265 PRO A O 1
ATOM 2059 N N . GLU A 1 266 ? -17.573 -6.684 18.061 1.00 96.44 266 GLU A N 1
ATOM 2060 C CA . GLU A 1 266 ? -18.047 -5.737 19.075 1.00 96.44 266 GLU A CA 1
ATOM 2061 C C . GLU A 1 266 ? -18.181 -4.314 18.529 1.00 96.44 266 GLU A C 1
ATOM 2063 O O . GLU A 1 266 ? -19.102 -3.592 18.917 1.00 96.44 266 GLU A O 1
ATOM 2068 N N . PHE A 1 267 ? -17.276 -3.893 17.643 1.00 96.69 267 PHE A N 1
ATOM 2069 C CA . PHE A 1 267 ? -17.394 -2.601 16.974 1.00 96.69 267 PHE A CA 1
ATOM 2070 C C . PHE A 1 267 ? -18.527 -2.634 15.949 1.00 96.69 267 PHE A C 1
ATOM 2072 O O . PHE A 1 267 ? -19.437 -1.808 16.001 1.00 96.69 267 PHE A O 1
ATOM 2079 N N . ASN A 1 268 ? -18.539 -3.657 15.093 1.00 96.81 268 ASN A N 1
ATOM 2080 C CA . ASN A 1 268 ? -19.551 -3.830 14.056 1.00 96.81 268 ASN A CA 1
ATOM 2081 C C . ASN A 1 268 ? -20.978 -3.967 14.617 1.00 96.81 268 ASN A C 1
ATOM 2083 O O . ASN A 1 268 ? -21.924 -3.488 14.000 1.00 96.81 268 ASN A O 1
ATOM 2087 N N . ALA A 1 269 ? -21.157 -4.527 15.817 1.00 97.38 269 ALA A N 1
ATOM 2088 C CA . ALA A 1 269 ? -22.459 -4.591 16.488 1.00 97.38 269 ALA A CA 1
ATOM 2089 C C . ALA A 1 269 ? -23.050 -3.213 16.859 1.00 97.38 269 ALA A C 1
ATOM 2091 O O . ALA A 1 269 ? -24.241 -3.119 17.163 1.00 97.38 269 ALA A O 1
ATOM 2092 N N . GLN A 1 270 ? -22.240 -2.150 16.868 1.00 97.12 270 GLN A N 1
ATOM 2093 C CA . GLN A 1 270 ? -22.686 -0.777 17.133 1.00 97.12 270 GLN A CA 1
ATOM 2094 C C . GLN A 1 270 ? -23.169 -0.058 15.866 1.00 97.12 270 GLN A C 1
ATOM 2096 O O . GLN A 1 270 ? -23.843 0.973 15.973 1.00 97.12 270 GLN A O 1
ATOM 2101 N N . LEU A 1 271 ? -22.821 -0.586 14.690 1.00 97.62 271 LEU A N 1
ATOM 2102 C CA . LEU A 1 271 ? -23.155 -0.037 13.381 1.00 97.62 271 LEU A CA 1
ATOM 2103 C C . LEU A 1 271 ? -24.530 -0.544 12.932 1.00 97.62 271 LEU A C 1
ATOM 2105 O O . LEU A 1 271 ? -25.000 -1.601 13.356 1.00 97.62 271 LEU A O 1
ATOM 2109 N N . LYS A 1 272 ? -25.217 0.239 12.100 1.00 96.88 272 LYS A N 1
ATOM 2110 C CA . LYS A 1 272 ? -26.597 -0.053 11.672 1.00 96.88 272 LYS A CA 1
ATOM 2111 C C . LYS A 1 272 ? -26.706 -0.327 10.183 1.00 96.88 272 LYS A C 1
ATOM 2113 O O . LYS A 1 272 ? -27.639 -1.008 9.762 1.00 96.88 272 LYS A O 1
ATOM 2118 N N . ARG A 1 273 ? -25.831 0.283 9.392 1.00 95.56 273 ARG A N 1
ATOM 2119 C CA . ARG A 1 273 ? -25.921 0.368 7.934 1.00 95.56 273 ARG A CA 1
ATOM 2120 C C . ARG A 1 273 ? -24.686 -0.188 7.243 1.00 95.56 273 ARG A C 1
ATOM 2122 O O . ARG A 1 273 ? -24.815 -0.626 6.106 1.00 95.56 273 ARG A O 1
ATOM 2129 N N . THR A 1 274 ? -23.535 -0.177 7.911 1.00 94.12 274 THR A N 1
ATOM 2130 C CA . THR A 1 274 ? -22.280 -0.709 7.374 1.00 94.12 274 THR A CA 1
ATOM 2131 C C . THR A 1 274 ? -21.669 -1.777 8.282 1.00 94.12 274 THR A C 1
ATOM 2133 O O . THR A 1 274 ? -22.070 -1.938 9.435 1.00 94.12 274 THR A O 1
ATOM 2136 N N . GLN A 1 275 ? -20.708 -2.518 7.739 1.00 93.31 275 GLN A N 1
ATOM 2137 C CA . GLN A 1 275 ? -19.821 -3.414 8.467 1.00 93.31 275 GLN A CA 1
ATOM 2138 C C . GLN A 1 275 ? -18.401 -3.137 7.984 1.00 93.31 275 GLN A C 1
ATOM 2140 O O . GLN A 1 275 ? -18.152 -3.233 6.786 1.00 93.31 275 GLN A O 1
ATOM 2145 N N . PHE A 1 276 ? -17.491 -2.831 8.903 1.00 94.06 276 PHE A N 1
ATOM 2146 C CA . PHE A 1 276 ? -16.096 -2.593 8.568 1.00 94.06 276 PHE A CA 1
ATOM 2147 C C . PHE A 1 276 ? -15.278 -3.881 8.560 1.00 94.06 276 PHE A C 1
ATOM 2149 O O . PHE A 1 276 ? -15.503 -4.795 9.368 1.00 94.06 276 PHE A O 1
ATOM 2156 N N . ALA A 1 277 ? -14.318 -3.930 7.643 1.00 90.88 277 ALA A N 1
ATOM 2157 C CA . ALA A 1 277 ? -13.287 -4.953 7.575 1.00 90.88 277 ALA A CA 1
ATOM 2158 C C . ALA A 1 277 ? -12.307 -4.854 8.756 1.00 90.88 277 ALA A C 1
ATOM 2160 O O . ALA A 1 277 ? -12.201 -3.830 9.421 1.00 90.88 277 ALA A O 1
ATOM 2161 N N . ASP A 1 278 ? -11.567 -5.933 9.019 1.00 90.69 278 ASP A N 1
ATOM 2162 C CA . ASP A 1 278 ? -10.542 -5.965 10.076 1.00 90.69 278 ASP A CA 1
ATOM 2163 C C . ASP A 1 278 ? -9.129 -5.648 9.561 1.00 90.69 278 ASP A C 1
ATOM 2165 O O . ASP A 1 278 ? -8.233 -5.340 10.354 1.00 90.69 278 ASP A O 1
ATOM 2169 N N . SER A 1 279 ? -8.945 -5.689 8.236 1.00 83.38 279 SER A N 1
ATOM 2170 C CA . SER A 1 279 ? -7.712 -5.315 7.545 1.00 83.38 279 SER A CA 1
ATOM 2171 C C . SER A 1 279 ? -7.784 -3.881 7.015 1.00 83.38 279 SER A C 1
ATOM 2173 O O . SER A 1 279 ? -8.645 -3.583 6.185 1.00 83.38 279 SER A O 1
ATOM 2175 N N . HIS A 1 280 ? -6.841 -3.030 7.427 1.00 77.56 280 HIS A N 1
ATOM 2176 C CA . HIS A 1 280 ? -6.824 -1.600 7.107 1.00 77.56 280 HIS A CA 1
ATOM 2177 C C . HIS A 1 280 ? -5.474 -1.185 6.527 1.00 77.56 280 HIS A C 1
ATOM 2179 O O . HIS A 1 280 ? -4.670 -0.521 7.186 1.00 77.56 280 HIS A O 1
ATOM 2185 N N . GLY A 1 281 ? -5.186 -1.598 5.297 1.00 79.00 281 GLY A N 1
ATOM 2186 C CA . GLY A 1 281 ? -3.952 -1.142 4.670 1.00 79.00 281 GLY A CA 1
ATOM 2187 C C . GLY A 1 281 ? -3.933 0.387 4.513 1.00 79.00 281 GLY A C 1
ATOM 2188 O O . GLY A 1 281 ? -4.923 1.022 4.141 1.00 79.00 281 GLY A O 1
ATOM 2189 N N . HIS A 1 282 ? -2.813 0.972 4.923 1.00 80.19 282 HIS A N 1
ATOM 2190 C CA . HIS A 1 282 ? -2.552 2.407 5.042 1.00 80.19 282 HIS A CA 1
ATOM 2191 C C . HIS A 1 282 ? -3.559 3.157 5.932 1.00 80.19 282 HIS A C 1
ATOM 2193 O O . HIS A 1 282 ? -3.760 4.362 5.779 1.00 80.19 282 HIS A O 1
ATOM 2199 N N . GLY A 1 283 ? -4.218 2.445 6.853 1.00 84.75 283 GLY A N 1
ATOM 2200 C CA . GLY A 1 283 ? -5.207 3.013 7.766 1.00 84.75 283 GLY A CA 1
ATOM 2201 C C . GLY A 1 283 ? -6.560 3.333 7.130 1.00 84.75 283 GLY A C 1
ATOM 2202 O O . GLY A 1 283 ? -7.380 3.997 7.761 1.00 84.75 283 GLY A O 1
ATOM 2203 N N . TRP A 1 284 ? -6.806 2.891 5.895 1.00 87.31 284 TRP A N 1
ATOM 2204 C CA . TRP A 1 284 ? -8.071 3.134 5.201 1.00 87.31 284 TRP A CA 1
ATOM 2205 C C . TRP A 1 284 ? -9.172 2.190 5.681 1.00 87.31 284 TRP A C 1
ATOM 2207 O O . TRP A 1 284 ? -8.913 1.037 6.033 1.00 87.31 284 TRP A O 1
ATOM 2217 N N . ILE A 1 285 ? -10.408 2.688 5.665 1.00 89.94 285 ILE A N 1
ATOM 2218 C CA . ILE A 1 285 ? -11.594 1.961 6.120 1.00 89.94 285 ILE A CA 1
ATOM 2219 C C . ILE A 1 285 ? -12.358 1.385 4.923 1.00 89.94 285 ILE A C 1
ATOM 2221 O O . ILE A 1 285 ? -12.655 2.094 3.955 1.00 89.94 285 ILE A O 1
ATOM 2225 N N . PHE A 1 286 ? -12.701 0.102 5.027 1.00 88.69 286 PHE A N 1
ATOM 2226 C CA . PHE A 1 286 ? -13.457 -0.671 4.041 1.00 88.69 286 PHE A CA 1
ATOM 2227 C C . PHE A 1 286 ? -14.648 -1.367 4.687 1.00 88.69 286 PHE A C 1
ATOM 2229 O O . PHE A 1 286 ? -14.516 -1.718 5.882 1.00 88.69 286 PHE A O 1
#

Solvent-accessible surface area (backbone atoms only — not comparable to full-atom values): 16789 Å² total; per-residue (Å²): 91,40,95,63,40,62,35,102,51,85,71,71,53,64,45,88,43,62,45,100,84,68,46,75,36,67,49,72,43,80,76,69,61,52,73,65,44,32,74,77,69,65,49,60,56,42,26,35,46,73,75,63,34,90,77,36,63,64,46,48,66,83,87,40,71,69,85,82,57,72,87,77,74,50,93,96,42,88,62,90,88,60,58,85,97,54,81,56,65,62,80,57,94,68,65,86,88,54,69,98,54,55,16,67,68,51,43,46,58,56,60,53,50,81,42,42,88,78,26,84,49,63,42,86,41,79,38,40,12,19,47,40,47,31,50,74,42,31,63,24,29,50,40,15,25,21,48,52,46,91,38,22,43,93,45,13,89,62,29,24,58,10,32,31,70,49,91,55,86,90,54,65,60,90,44,62,65,32,40,31,38,100,49,83,52,92,82,64,36,61,45,60,51,40,53,49,30,56,60,60,86,85,54,39,50,43,53,81,73,75,39,53,75,57,85,84,55,81,63,32,83,79,45,36,57,97,60,88,57,82,67,51,74,72,50,44,55,57,46,45,73,65,26,77,53,76,66,34,68,48,29,46,52,62,38,65,78,49,46,66,39,48,30,36,72,77,46,34,70,74,43,85,86,61,70,45,49,42,46,16,42,61,55,47,61,45

pLDDT: mean 83.59, std 13.51, range [42.31, 97.62]

Foldseek 3Di:
DCVQQQDVDPQAQADADADPVRHGDKAADPPADDPCCCVPVVDDRIHGHQPDQQPGWARRPPPFPDPDADDDDDVVRDDPPDDPPDHSDTQDPDDTPHDRDGHVVSVVVVVLVLLVVQQPAAFPQQAFLQAAHGDLRLFFFAFQRFLDCQQCPVSNVVARQRAACDPDPVGDRPHHRHTVDPDGDPPGGNSSVQNRQCPDPPRHVCVVVVHDFDPCPAQVVLWFDPDWDDDDPVLQVVLCVQAVDPSCSGTPLSDRVSLCPQQPPVNQVSGDPDHWGNGQRSSTTD

Mean predicted aligned error: 9.29 Å

Secondary structure (DSSP, 8-state):
-GGGTS-S-SS--EE--B-TTS-B--EE-SSPPPHHHHHHH---SEEEEPPPGGG------TTS--S---PPPBTTB--TTPPTT-----S-SSSTTSS----HHHHHHHHGGGG-TT--S-----STT----STTHHHHS-B-----HHHHGGGGGG-SS----SS-TTS-SS-SS-BSSS---S---HHHHHTTTT-STTS-HHHHTT-----S-TTGGGTS-SS-----HHHHHHHHHH---GGGGGSGGGSHHHHTTTTSHHHHTT-SS----S--GGG---

Sequence (286 aa):
LYNNGGFPIKDTNFGESYSANGAPQSLVQIPQPTFEQKRAKGILSFLDPLPRWEISQPGNVLRVFERGGKRRLETALPDKDEDAGKPDKGLSARGLGTAQRTDPVYLGLQKTRLLDPTLNFLGTNDHAGDYRSSGCTACHVIYANDRDVRHSAFYGAAGNLGRSQSADISIPKDESGHPIRHQLTSRIPTSQCMICHMHPGENMVASFMGLTWWDNETDGDKMYPAQQHDPSQSEEQTKLNSNPEAASLRGLWSEQEFLNKTGTPEFNAQLKRTQFADSHGHGWIF